Protein AF-A0A804QH99-F1 (afdb_monomer_lite)

pLDDT: mean 79.74, std 24.14, range [25.31, 98.62]

Sequence (322 aa):
MASAMELSLLNPAATHRHRGGLAGLPLARRSVVRFRVSASAAAAAPPKSSGPKKRGKTEIQETLLTPRFYTTDFDEMERLFNAEINKQLNQAEFDALLQEFKTDYNQTHFVRNPEFKAAADRMEGPLRQIFVEFLERSCTAEFSGFLLYKELGRRLKKTNPVVAEIFSLMSRDEARHAGFLNKGLSDFNLALDLGFLTKARKYTFFKPKFIFYATYLSEKIGYWRYITIFRHLKANPEYQVYPIFKYFENWCQDENRHGDFFSALLKAQPQFLNDWKAKLWSRFFCLSVYVTMYLNDCQRTAFYEGIGLDTKEFDMHVIIEV

Radius of gyration: 24.42 Å; chains: 1; bounding box: 83×60×54 Å

InterPro domains:
  IPR003251 Rubrerythrin, diiron-binding domain [PF02915] (133-266)
  IPR008434 Magnesium-protoporphyrin IX monomethyl ester [oxidative] cyclase [MF_01840] (49-321)
  IPR008434 Magnesium-protoporphyrin IX monomethyl ester [oxidative] cyclase [NF010172] (50-320)
  IPR008434 Magnesium-protoporphyrin IX monomethyl ester [oxidative] cyclase [PTHR31053] (2-321)
  IPR008434 Magnesium-protoporphyrin IX monomethyl ester [oxidative] cyclase [TIGR02029] (54-321)
  IPR008434 Magnesium-protoporphyrin IX monomethyl ester [oxidative] cyclase [cd01047] (63-321)
  IPR009078 Ferritin-like superfamily [SSF47240] (131-288)

Organism: Zea mays (NCBI:txid4577)

Structure (mmCIF, N/CA/C/O backbone):
data_AF-A0A804QH99-F1
#
_entry.id   AF-A0A804QH99-F1
#
loop_
_atom_site.group_PDB
_atom_site.id
_atom_site.type_symbol
_atom_site.label_atom_id
_atom_site.label_alt_id
_atom_site.label_comp_id
_atom_site.label_asym_id
_atom_site.label_entity_id
_atom_site.label_seq_id
_atom_site.pdbx_PDB_ins_code
_atom_site.Cartn_x
_atom_site.Cartn_y
_atom_site.Cartn_z
_atom_site.occupancy
_atom_site.B_iso_or_equiv
_atom_site.auth_seq_id
_atom_site.auth_comp_id
_atom_site.auth_asym_id
_atom_site.auth_atom_id
_atom_site.pdbx_PDB_model_num
ATOM 1 N N . MET A 1 1 ? -0.387 1.196 -0.212 1.00 34.28 1 MET A N 1
ATOM 2 C CA . MET A 1 1 ? -0.757 2.216 -1.257 1.00 34.28 1 MET A CA 1
ATOM 3 C C . MET A 1 1 ? -1.468 3.529 -0.821 1.00 34.28 1 MET A C 1
ATOM 5 O O . MET A 1 1 ? -1.354 4.541 -1.522 1.00 34.28 1 MET A O 1
ATOM 9 N N . ALA A 1 2 ? -2.234 3.565 0.281 1.00 32.94 2 ALA A N 1
ATOM 10 C CA . ALA A 1 2 ? -3.149 4.681 0.605 1.00 32.94 2 ALA A CA 1
ATOM 11 C C . ALA A 1 2 ? -2.516 6.035 0.997 1.00 32.94 2 ALA A C 1
ATOM 13 O O . ALA A 1 2 ? -3.154 7.070 0.815 1.00 32.94 2 ALA A O 1
ATOM 14 N N . SER A 1 3 ? -1.294 6.050 1.542 1.00 34.62 3 SER A N 1
ATOM 15 C CA . SER A 1 3 ? -0.730 7.255 2.181 1.00 34.62 3 SER A CA 1
ATOM 16 C C . SER A 1 3 ? 0.088 8.152 1.243 1.00 34.62 3 SER A C 1
ATOM 18 O O . SER A 1 3 ? 0.176 9.351 1.488 1.00 34.62 3 SER A O 1
ATOM 20 N N . ALA A 1 4 ? 0.692 7.613 0.174 1.00 32.25 4 ALA A N 1
ATOM 21 C CA . ALA A 1 4 ? 1.581 8.395 -0.701 1.00 32.25 4 ALA A CA 1
ATOM 22 C C . ALA A 1 4 ? 0.984 8.760 -2.066 1.00 32.25 4 ALA A C 1
ATOM 24 O O . ALA A 1 4 ? 1.512 9.630 -2.761 1.00 32.25 4 ALA A O 1
ATOM 25 N N . MET A 1 5 ? -0.108 8.113 -2.481 1.00 36.03 5 MET A N 1
ATOM 26 C CA . MET A 1 5 ? -0.672 8.340 -3.813 1.00 36.03 5 MET A CA 1
ATOM 27 C C . MET A 1 5 ? -1.584 9.576 -3.912 1.00 36.03 5 MET A C 1
ATOM 29 O O . MET A 1 5 ? -1.965 9.975 -5.013 1.00 36.03 5 MET A O 1
ATOM 33 N N . GLU A 1 6 ? -1.869 10.271 -2.812 1.00 37.72 6 GLU A N 1
ATOM 34 C CA . GLU A 1 6 ? -2.648 11.526 -2.781 1.00 37.72 6 GLU A CA 1
ATOM 35 C C . GLU A 1 6 ? -1.927 12.741 -3.443 1.00 37.72 6 GLU A C 1
ATOM 37 O O . GLU A 1 6 ? -2.420 13.866 -3.434 1.00 37.72 6 GLU A O 1
ATOM 42 N N . LEU A 1 7 ? -0.782 12.525 -4.103 1.00 28.45 7 LEU A N 1
ATOM 43 C CA . LEU A 1 7 ? 0.161 13.542 -4.598 1.00 28.45 7 LEU A CA 1
ATOM 44 C C . LEU A 1 7 ? -0.127 14.132 -6.000 1.00 28.45 7 LEU A C 1
ATOM 46 O O . LEU A 1 7 ? 0.778 14.641 -6.667 1.00 28.45 7 LEU A O 1
ATOM 50 N N . SER A 1 8 ? -1.359 14.056 -6.515 1.00 28.17 8 SER A N 1
ATOM 51 C CA . SER A 1 8 ? -1.664 14.453 -7.904 1.00 28.17 8 SER A CA 1
ATOM 52 C C . SER A 1 8 ? -1.712 15.976 -8.109 1.00 28.17 8 SER A C 1
ATOM 54 O O . SER A 1 8 ? -2.800 16.531 -8.255 1.00 28.17 8 SER A O 1
ATOM 56 N N . LEU A 1 9 ? -0.569 16.675 -8.134 1.00 34.84 9 LEU A N 1
ATOM 57 C CA . LEU A 1 9 ? -0.577 18.140 -8.304 1.00 34.84 9 LEU A CA 1
ATOM 58 C C . LEU A 1 9 ? 0.466 18.792 -9.219 1.00 34.84 9 LEU A C 1
ATOM 60 O O . LEU A 1 9 ? 0.455 20.013 -9.313 1.00 34.84 9 LEU A O 1
ATOM 64 N N . LEU A 1 10 ? 1.303 18.083 -9.979 1.00 27.11 10 LEU A N 1
ATOM 65 C CA . LEU A 1 10 ? 2.257 18.776 -10.866 1.00 27.11 10 LEU A CA 1
ATOM 66 C C . LEU A 1 10 ? 2.181 18.294 -12.315 1.00 27.11 10 LEU A C 1
ATOM 68 O O . LEU A 1 10 ? 2.954 17.444 -12.752 1.00 27.11 10 LEU A O 1
ATOM 72 N N . ASN A 1 11 ? 1.264 18.894 -13.081 1.00 25.31 11 ASN A N 1
ATOM 73 C CA . ASN A 1 11 ? 1.360 18.946 -14.538 1.00 25.31 11 ASN A CA 1
ATOM 74 C C . ASN A 1 11 ? 1.980 20.304 -14.942 1.00 25.31 11 ASN A C 1
ATOM 76 O O . ASN A 1 11 ? 1.323 21.326 -14.756 1.00 25.31 11 ASN A O 1
ATOM 80 N N . PRO A 1 12 ? 3.210 20.366 -15.491 1.00 25.58 12 PRO A N 1
ATOM 81 C CA . PRO A 1 12 ? 3.835 21.632 -15.888 1.00 25.58 12 PRO A CA 1
ATOM 82 C C . PRO A 1 12 ? 3.281 22.235 -17.194 1.00 25.58 12 PRO A C 1
ATOM 84 O O . PRO A 1 12 ? 3.767 23.271 -17.641 1.00 25.58 12 PRO A O 1
ATOM 87 N N . ALA A 1 13 ? 2.291 21.615 -17.841 1.00 28.23 13 ALA A N 1
ATOM 88 C CA . ALA A 1 13 ? 1.776 22.061 -19.134 1.00 28.23 13 ALA A CA 1
ATOM 89 C C . ALA A 1 13 ? 0.447 22.824 -19.001 1.00 28.23 13 ALA A C 1
ATOM 91 O O . ALA A 1 13 ? -0.611 22.327 -19.377 1.00 28.23 13 ALA A O 1
ATOM 92 N N . ALA A 1 14 ? 0.501 24.048 -18.475 1.00 27.11 14 ALA A N 1
ATOM 93 C CA . ALA A 1 14 ? -0.591 25.016 -18.596 1.00 27.11 14 ALA A CA 1
ATOM 94 C C . ALA A 1 14 ? -0.040 26.436 -18.801 1.00 27.11 14 ALA A C 1
ATOM 96 O O . ALA A 1 14 ? -0.334 27.363 -18.054 1.00 27.11 14 ALA A O 1
ATOM 97 N N . THR A 1 15 ? 0.783 26.624 -19.830 1.00 28.91 15 THR A N 1
ATOM 98 C CA . THR A 1 15 ? 1.086 27.955 -20.367 1.00 28.91 15 THR A CA 1
ATOM 99 C C . THR A 1 15 ? 0.007 28.344 -21.374 1.00 28.91 15 THR A C 1
ATOM 101 O O . THR A 1 15 ? 0.155 28.134 -22.575 1.00 28.91 15 THR A O 1
ATOM 104 N N . HIS A 1 16 ? -1.090 28.943 -20.902 1.00 30.05 16 HIS A N 1
ATOM 105 C CA . HIS A 1 16 ? -2.022 29.643 -21.788 1.00 30.05 16 HIS A CA 1
ATOM 106 C C . HIS A 1 16 ? -1.745 31.147 -21.781 1.00 30.05 16 HIS A C 1
ATOM 108 O O . HIS A 1 16 ? -1.912 31.844 -20.785 1.00 30.05 16 HIS A O 1
ATOM 114 N N . ARG A 1 17 ? -1.293 31.628 -22.944 1.00 27.92 17 ARG A N 1
ATOM 115 C CA . ARG A 1 17 ? -1.134 33.041 -23.291 1.00 27.92 17 ARG A CA 1
ATOM 116 C C . ARG A 1 17 ? -2.471 33.774 -23.153 1.00 27.92 17 ARG A C 1
ATOM 118 O O . ARG A 1 17 ? -3.449 33.402 -23.796 1.00 27.92 17 ARG A O 1
ATOM 125 N N . HIS A 1 18 ? -2.469 34.867 -22.396 1.00 26.22 18 HIS A N 1
ATOM 126 C CA . HIS A 1 18 ? -3.510 35.888 -22.441 1.00 26.22 18 HIS A CA 1
ATOM 127 C C . HIS A 1 18 ? -3.468 36.630 -23.785 1.00 26.22 18 HIS A C 1
ATOM 129 O O . HIS A 1 18 ? -2.452 37.228 -24.140 1.00 26.22 18 HIS A O 1
ATOM 135 N N . ARG A 1 19 ? -4.597 36.669 -24.496 1.00 28.78 19 ARG A N 1
ATOM 136 C CA . ARG A 1 19 ? -4.972 37.788 -25.370 1.00 28.78 19 ARG A CA 1
ATOM 137 C C . ARG A 1 19 ? -6.470 38.023 -25.223 1.00 28.78 19 ARG A C 1
ATOM 139 O O . ARG A 1 19 ? -7.261 37.107 -25.412 1.00 28.78 19 ARG A O 1
ATOM 146 N N . GLY A 1 20 ? -6.817 39.236 -24.802 1.00 25.98 20 GLY A N 1
ATOM 147 C CA . GLY A 1 20 ? -8.191 39.687 -24.626 1.00 25.98 20 GLY A CA 1
ATOM 148 C C . GLY A 1 20 ? -8.884 40.007 -25.949 1.00 25.98 20 GLY A C 1
ATOM 149 O O . GLY A 1 20 ? -8.239 40.249 -26.968 1.00 25.98 20 GLY A O 1
ATOM 150 N N . GLY A 1 21 ? -10.211 40.032 -25.884 1.00 26.38 21 GLY A N 1
ATOM 151 C CA . GLY A 1 21 ? -11.102 40.482 -26.946 1.00 26.38 21 GLY A CA 1
ATOM 152 C C . GLY A 1 21 ? -12.555 40.332 -26.502 1.00 26.38 21 GLY A C 1
ATOM 153 O O . GLY A 1 21 ? -13.084 39.228 -26.477 1.00 26.38 21 GLY A O 1
ATOM 154 N N . LEU A 1 22 ? -13.160 41.447 -26.092 1.00 29.75 22 LEU A N 1
ATOM 155 C CA . LEU A 1 22 ? -14.582 41.609 -25.773 1.00 29.75 22 LEU A CA 1
ATOM 156 C C . LEU A 1 22 ? -15.452 41.461 -27.030 1.00 29.75 22 LEU A C 1
ATOM 158 O O . LEU A 1 22 ? -15.087 42.032 -28.053 1.00 29.75 22 LEU A O 1
ATOM 162 N N . ALA A 1 23 ? -16.625 40.819 -26.914 1.00 29.77 23 ALA A N 1
ATOM 163 C CA . ALA A 1 23 ? -17.908 41.311 -27.452 1.00 29.77 23 ALA A CA 1
ATOM 164 C C . ALA A 1 23 ? -19.063 40.296 -27.279 1.00 29.77 23 ALA A C 1
ATOM 166 O O . ALA A 1 23 ? -18.923 39.128 -27.623 1.00 29.77 23 ALA A O 1
ATOM 167 N N . GLY A 1 24 ? -20.234 40.799 -26.860 1.00 29.83 24 GLY A N 1
ATOM 168 C CA . GLY A 1 24 ? -21.533 40.385 -27.416 1.00 29.83 24 GLY A CA 1
ATOM 169 C C . GLY A 1 24 ? -22.337 39.292 -26.698 1.00 29.83 24 GLY A C 1
ATOM 170 O O . GLY A 1 24 ? -22.215 38.116 -27.013 1.00 29.83 24 GLY A O 1
ATOM 171 N N . LEU A 1 25 ? -23.266 39.702 -25.828 1.00 32.50 25 LEU A N 1
ATOM 172 C CA . LEU A 1 25 ? -24.485 38.943 -25.486 1.00 32.50 25 LEU A CA 1
ATOM 173 C C . LEU A 1 25 ? -25.498 39.016 -26.648 1.00 32.50 25 LEU A C 1
ATOM 175 O O . LEU A 1 25 ? -25.555 40.043 -27.329 1.00 32.50 25 LEU A O 1
ATOM 179 N N . PRO A 1 26 ? -26.356 37.991 -26.829 1.00 33.50 26 PRO A N 1
ATOM 180 C CA . PRO A 1 26 ? -27.761 38.214 -26.467 1.00 33.50 26 PRO A CA 1
ATOM 181 C C . PRO A 1 26 ? -28.492 37.017 -25.821 1.00 33.50 26 PRO A C 1
ATOM 183 O O . PRO A 1 26 ? -28.166 35.847 -26.006 1.00 33.50 26 PRO A O 1
ATOM 186 N N . LEU A 1 27 ? -29.537 37.375 -25.064 1.00 36.56 27 LEU A N 1
ATOM 187 C CA . LEU A 1 27 ? -30.571 36.535 -24.447 1.00 36.56 27 LEU A CA 1
ATOM 188 C C . LEU A 1 27 ? -31.340 35.670 -25.463 1.00 36.56 27 LEU A C 1
ATOM 190 O O . LEU A 1 27 ? -31.817 36.205 -26.461 1.00 36.56 27 LEU A O 1
ATOM 194 N N . ALA A 1 28 ? -31.673 34.420 -25.100 1.00 30.62 28 ALA A N 1
ATOM 195 C CA . ALA A 1 28 ? -32.931 33.793 -25.531 1.00 30.62 28 ALA A CA 1
ATOM 196 C C . ALA A 1 28 ? -33.394 32.607 -24.651 1.00 30.62 28 ALA A C 1
ATOM 198 O O . ALA A 1 28 ? -32.737 31.580 -24.547 1.00 30.62 28 ALA A O 1
ATOM 199 N N . ARG A 1 29 ? -34.605 32.789 -24.101 1.00 31.50 29 ARG A N 1
ATOM 200 C CA . ARG A 1 29 ? -35.718 31.842 -23.858 1.00 31.50 29 ARG A CA 1
ATOM 201 C C . ARG A 1 29 ? -35.489 30.524 -23.092 1.00 31.50 29 ARG A C 1
ATOM 203 O O . ARG A 1 29 ? -35.064 29.508 -23.627 1.00 31.50 29 ARG A O 1
ATOM 210 N N . ARG A 1 30 ? -36.032 30.513 -21.865 1.00 33.34 30 ARG A N 1
ATOM 211 C CA . ARG A 1 30 ? -36.479 29.320 -21.125 1.00 33.34 30 ARG A CA 1
ATOM 212 C C . ARG A 1 30 ? -37.686 28.672 -21.818 1.00 33.34 30 ARG A C 1
ATOM 214 O O . ARG A 1 30 ? -38.693 29.343 -22.032 1.00 33.34 30 ARG A O 1
ATOM 221 N N . SER A 1 31 ? -37.608 27.369 -22.080 1.00 30.53 31 SER A N 1
ATOM 222 C CA . SER A 1 31 ? -38.763 26.515 -22.383 1.00 30.53 31 SER A CA 1
ATOM 223 C C . SER A 1 31 ? -39.108 25.695 -21.139 1.00 30.53 31 SER A C 1
ATOM 225 O O . SER A 1 31 ? -38.260 24.980 -20.609 1.00 30.53 31 SER A O 1
ATOM 227 N N . VAL A 1 32 ? -40.339 25.843 -20.647 1.00 32.50 32 VAL A N 1
ATOM 228 C CA . VAL A 1 32 ? -40.913 25.054 -19.550 1.00 32.50 32 VAL A CA 1
ATOM 229 C C . VAL A 1 32 ? -41.854 24.035 -20.179 1.00 32.50 32 VAL A C 1
ATOM 231 O O . VAL A 1 32 ? -42.869 24.411 -20.761 1.00 32.50 32 VAL A O 1
ATOM 234 N N . VAL A 1 33 ? -41.538 22.749 -20.049 1.00 29.66 33 VAL A N 1
ATOM 235 C CA . VAL A 1 33 ? -42.427 21.663 -20.476 1.00 29.66 33 VAL A CA 1
ATOM 236 C C . VAL A 1 33 ? -43.341 21.298 -19.303 1.00 29.66 33 VAL A C 1
ATOM 238 O O . VAL A 1 33 ? -42.884 20.799 -18.279 1.00 29.66 33 VAL A O 1
ATOM 241 N N . ARG A 1 34 ? -44.644 21.575 -19.445 1.00 28.09 34 ARG A N 1
ATOM 242 C CA . ARG A 1 34 ? -45.713 21.084 -18.559 1.00 28.09 34 ARG A CA 1
ATOM 243 C C . ARG A 1 34 ? -46.233 19.753 -19.100 1.00 28.09 34 ARG A C 1
ATOM 245 O O . ARG A 1 34 ? -46.705 19.715 -20.232 1.00 28.09 34 ARG A O 1
ATOM 252 N N . PHE A 1 35 ? -46.243 18.707 -18.276 1.00 28.56 35 PHE A N 1
ATOM 253 C CA . PHE A 1 35 ? -47.032 17.500 -18.536 1.00 28.56 35 PHE A CA 1
ATOM 254 C C . PHE A 1 35 ? -48.306 17.497 -17.680 1.00 28.56 35 PHE A C 1
ATOM 256 O O . PHE A 1 35 ? -48.276 17.778 -16.483 1.00 28.56 35 PHE A O 1
ATOM 263 N N . ARG A 1 36 ? -49.435 17.227 -18.348 1.00 27.70 36 ARG A N 1
ATOM 264 C CA . ARG A 1 36 ? -50.789 17.074 -17.798 1.00 27.70 36 ARG A CA 1
ATOM 265 C C . ARG A 1 36 ? -50.903 15.728 -17.076 1.00 27.70 36 ARG A C 1
ATOM 267 O O . ARG A 1 36 ? -50.534 14.708 -17.647 1.00 27.70 36 ARG A O 1
ATOM 274 N N . VAL A 1 37 ? -51.483 15.732 -15.878 1.00 26.97 37 VAL A N 1
ATOM 275 C CA . VAL A 1 37 ? -51.950 14.527 -15.174 1.00 26.97 37 VAL A CA 1
ATOM 276 C C . VAL A 1 37 ? -53.467 14.450 -15.332 1.00 26.97 37 VAL A C 1
ATOM 278 O O . VAL A 1 37 ? -54.167 15.410 -15.015 1.00 26.97 37 VAL A O 1
ATOM 281 N N . SER A 1 38 ? -53.968 13.325 -15.835 1.00 28.62 38 SER A N 1
ATOM 282 C CA . SER A 1 38 ? -55.381 12.942 -15.786 1.00 28.62 38 SER A CA 1
ATOM 283 C C . SER A 1 38 ? -55.630 12.074 -14.550 1.00 28.62 38 SER A C 1
ATOM 285 O O . SER A 1 38 ? -54.865 11.159 -14.255 1.00 28.62 38 SER A O 1
ATOM 287 N N . ALA A 1 39 ? -56.699 12.386 -13.819 1.00 26.97 39 ALA A N 1
ATOM 288 C CA . ALA A 1 39 ? -57.149 11.642 -12.651 1.00 26.97 39 ALA A CA 1
ATOM 289 C C . ALA A 1 39 ? -58.206 10.597 -13.037 1.00 26.97 39 ALA A C 1
ATOM 291 O O . ALA A 1 39 ? -59.083 10.873 -13.852 1.00 26.97 39 ALA A O 1
ATOM 292 N N . SER A 1 40 ? -58.165 9.441 -12.377 1.00 27.42 40 SER A N 1
ATOM 293 C CA . SER A 1 40 ? -59.338 8.600 -12.134 1.00 27.42 40 SER A CA 1
ATOM 294 C C . SER A 1 40 ? -59.210 8.010 -10.733 1.00 27.42 40 SER A C 1
ATOM 296 O O . SER A 1 40 ? -58.170 7.456 -10.379 1.00 27.42 40 SER A O 1
ATOM 298 N N . ALA A 1 41 ? -60.253 8.186 -9.929 1.00 28.50 41 ALA A N 1
ATOM 299 C CA . ALA A 1 41 ? -60.344 7.735 -8.549 1.00 28.50 41 ALA A CA 1
ATOM 300 C C . ALA A 1 41 ? -60.970 6.335 -8.468 1.00 28.50 41 ALA A C 1
ATOM 302 O O . ALA A 1 41 ? -61.939 6.079 -9.175 1.00 28.50 41 ALA A O 1
ATOM 303 N N . ALA A 1 42 ? -60.476 5.486 -7.558 1.00 26.84 42 ALA A N 1
ATOM 304 C CA . ALA A 1 42 ? -61.302 4.578 -6.754 1.00 26.84 42 ALA A CA 1
ATOM 305 C C . ALA A 1 42 ? -60.497 3.882 -5.632 1.00 26.84 42 ALA A C 1
ATOM 307 O O . ALA A 1 42 ? -59.473 3.260 -5.890 1.00 26.84 42 ALA A O 1
ATOM 308 N N . ALA A 1 43 ? -61.078 3.959 -4.428 1.00 28.20 43 ALA A N 1
ATOM 309 C CA . ALA A 1 43 ? -61.045 3.040 -3.280 1.00 28.20 43 ALA A CA 1
ATOM 310 C C . ALA A 1 43 ? -59.743 2.794 -2.477 1.00 28.20 43 ALA A C 1
ATOM 312 O O . ALA A 1 43 ? -58.695 2.411 -2.985 1.00 28.20 43 ALA A O 1
ATOM 313 N N . ALA A 1 44 ? -59.878 2.968 -1.156 1.00 33.72 44 ALA A N 1
ATOM 314 C CA . ALA A 1 44 ? -58.850 2.841 -0.126 1.00 33.72 44 ALA A CA 1
ATOM 315 C C . ALA A 1 44 ? -58.719 1.412 0.445 1.00 33.72 44 ALA A C 1
ATOM 317 O O . ALA A 1 44 ? -59.709 0.696 0.579 1.00 33.72 44 ALA A O 1
ATOM 318 N N . ALA A 1 45 ? -57.499 1.055 0.867 1.00 29.50 45 ALA A N 1
ATOM 319 C CA . ALA A 1 45 ? -57.151 -0.090 1.721 1.00 29.50 45 ALA A CA 1
ATOM 320 C C . ALA A 1 45 ? -55.907 0.276 2.588 1.00 29.50 45 ALA A C 1
ATOM 322 O O . ALA A 1 45 ? -55.183 1.203 2.219 1.00 29.50 45 ALA A O 1
ATOM 323 N N . PRO A 1 46 ? -55.670 -0.371 3.752 1.00 32.25 46 PRO A N 1
ATOM 324 C CA . PRO A 1 46 ? -54.964 0.205 4.913 1.00 32.25 46 PRO A CA 1
ATOM 325 C C . PRO A 1 46 ? -53.431 0.299 4.743 1.00 32.25 46 PRO A C 1
ATOM 327 O O . PRO A 1 46 ? -52.868 -0.374 3.874 1.00 32.25 46 PRO A O 1
ATOM 330 N N . PRO A 1 47 ? -52.719 1.108 5.563 1.00 31.56 47 PRO A N 1
ATOM 331 C CA . PRO A 1 47 ? -51.305 1.383 5.343 1.00 31.56 47 PRO A CA 1
ATOM 332 C C . PRO A 1 47 ? -50.455 0.155 5.682 1.00 31.56 47 PRO A C 1
ATOM 334 O O . PRO A 1 47 ? -50.369 -0.270 6.833 1.00 31.56 47 PRO A O 1
ATOM 337 N N . LYS A 1 48 ? -49.784 -0.406 4.672 1.00 30.28 48 LYS A N 1
ATOM 338 C CA . LYS A 1 48 ? -48.682 -1.350 4.876 1.00 30.28 48 LYS A CA 1
ATOM 339 C C . LYS A 1 48 ? -47.442 -0.577 5.322 1.00 30.28 48 LYS A C 1
ATOM 341 O O . LYS A 1 48 ? -47.054 0.407 4.695 1.00 30.28 48 LYS A O 1
ATOM 346 N N . SER A 1 49 ? -46.844 -1.050 6.411 1.00 30.33 49 SER A N 1
ATOM 347 C CA . SER A 1 49 ? -45.598 -0.582 7.016 1.00 30.33 49 SER A CA 1
ATOM 348 C C . SER A 1 49 ? -44.535 -0.233 5.972 1.00 30.33 49 SER A C 1
ATOM 350 O O . SER A 1 49 ? -44.125 -1.080 5.175 1.00 30.33 49 SER A O 1
ATOM 352 N N . SER A 1 50 ? -44.067 1.013 6.003 1.00 31.20 50 SER A N 1
ATOM 353 C CA . SER A 1 50 ? -42.947 1.482 5.198 1.00 31.20 50 SER A CA 1
ATOM 354 C C . SER A 1 50 ? -41.689 0.673 5.521 1.00 31.20 50 SER A C 1
ATOM 356 O O . SER A 1 50 ? -41.144 0.786 6.620 1.00 31.20 50 SER A O 1
ATOM 358 N N . GLY A 1 51 ? -41.222 -0.116 4.551 1.00 34.50 51 GLY A N 1
ATOM 359 C CA . GLY A 1 51 ? -39.871 -0.671 4.551 1.00 34.50 51 GLY A CA 1
ATOM 360 C C . GLY A 1 51 ? -38.805 0.435 4.617 1.00 34.50 51 GLY A C 1
ATOM 361 O O . GLY A 1 51 ? -39.114 1.615 4.408 1.00 34.50 51 GLY A O 1
ATOM 362 N N . PRO A 1 52 ? -37.548 0.082 4.927 1.00 33.59 52 PRO A N 1
ATOM 363 C CA . PRO A 1 52 ? -36.526 1.061 5.263 1.00 33.59 52 PRO A CA 1
ATOM 364 C C . PRO A 1 52 ? -36.273 2.013 4.088 1.00 33.59 52 PRO A C 1
ATOM 366 O O . PRO A 1 52 ? -35.975 1.596 2.967 1.00 33.59 52 PRO A O 1
ATOM 369 N N . LYS A 1 53 ? -36.408 3.318 4.361 1.00 31.77 53 LYS A N 1
ATOM 370 C CA . LYS A 1 53 ? -36.076 4.405 3.434 1.00 31.77 53 LYS A CA 1
ATOM 371 C C . LYS A 1 53 ? -34.644 4.211 2.929 1.00 31.77 53 LYS A C 1
ATOM 373 O O . LYS A 1 53 ? -33.704 4.235 3.721 1.00 31.77 53 LYS A O 1
ATOM 378 N N . LYS A 1 54 ? -34.478 4.086 1.606 1.00 36.66 54 LYS A N 1
ATOM 379 C CA . LYS A 1 54 ? -33.187 4.262 0.925 1.00 36.66 54 LYS A CA 1
ATOM 380 C C . LYS A 1 54 ? -32.597 5.605 1.365 1.00 36.66 54 LYS A C 1
ATOM 382 O O . LYS A 1 54 ? -33.098 6.653 0.960 1.00 36.66 54 LYS A O 1
ATOM 387 N N . ARG A 1 55 ? -31.556 5.574 2.204 1.00 38.91 55 ARG A N 1
ATOM 388 C CA . ARG A 1 55 ? -30.693 6.737 2.441 1.00 38.91 55 ARG A CA 1
ATOM 389 C C . ARG A 1 55 ? -30.142 7.166 1.080 1.00 38.91 55 ARG A C 1
ATOM 391 O O . ARG A 1 55 ? -29.609 6.337 0.343 1.00 38.91 55 ARG A O 1
ATOM 398 N N . GLY A 1 56 ? -30.373 8.428 0.722 1.00 33.00 56 GLY A N 1
ATOM 399 C CA . GLY A 1 56 ? -29.862 9.017 -0.511 1.00 33.00 56 GLY A CA 1
ATOM 400 C C . GLY A 1 56 ? -28.352 8.826 -0.596 1.00 33.00 56 GLY A C 1
ATOM 401 O O . GLY A 1 56 ? -27.667 8.882 0.422 1.00 33.00 56 GLY A O 1
ATOM 402 N N . LYS A 1 57 ? -27.856 8.558 -1.808 1.00 37.94 57 LYS A N 1
ATOM 403 C CA . LYS A 1 57 ? -26.424 8.532 -2.103 1.00 37.94 57 LYS A CA 1
ATOM 404 C C . LYS A 1 57 ? -25.839 9.882 -1.695 1.00 37.94 57 LYS A C 1
ATOM 406 O O . LYS A 1 57 ? -26.093 10.875 -2.371 1.00 37.94 57 LYS A O 1
ATOM 411 N N . THR A 1 58 ? -25.104 9.917 -0.593 1.00 39.31 58 THR A N 1
ATOM 412 C CA . THR A 1 58 ? -24.250 11.055 -0.274 1.00 39.31 58 THR A CA 1
ATOM 413 C C . THR A 1 58 ? -23.159 11.066 -1.337 1.00 39.31 58 THR A C 1
ATOM 415 O O . THR A 1 58 ? -22.391 10.113 -1.455 1.00 39.31 58 THR A O 1
ATOM 418 N N . GLU A 1 59 ? -23.168 12.078 -2.194 1.00 40.28 59 GLU A N 1
ATOM 419 C CA . GLU A 1 59 ? -22.124 12.284 -3.189 1.00 40.28 59 GLU A CA 1
ATOM 420 C C . GLU A 1 59 ? -20.819 12.549 -2.424 1.00 40.28 59 GLU A C 1
ATOM 422 O O . GLU A 1 59 ? -20.746 13.490 -1.632 1.00 40.28 59 GLU A O 1
ATOM 427 N N . ILE A 1 60 ? -19.827 11.662 -2.563 1.00 50.56 60 ILE A N 1
ATOM 428 C CA . ILE A 1 60 ? -18.529 11.813 -1.894 1.00 50.56 60 ILE A CA 1
ATOM 429 C C . ILE A 1 60 ? -17.896 13.080 -2.466 1.00 50.56 60 ILE A C 1
ATOM 431 O O . ILE A 1 60 ? -17.518 13.092 -3.639 1.00 50.56 60 ILE A O 1
ATOM 435 N N . GLN A 1 61 ? -17.805 14.145 -1.667 1.00 44.16 61 GLN A N 1
ATOM 436 C CA . GLN A 1 61 ? -17.101 15.352 -2.085 1.00 44.16 61 GLN A CA 1
ATOM 437 C C . GLN A 1 61 ? -15.631 15.002 -2.309 1.00 44.16 61 GLN A C 1
ATOM 439 O O . GLN A 1 61 ? -14.912 14.675 -1.366 1.00 44.16 61 GLN A O 1
ATOM 444 N N . GLU A 1 62 ? -15.196 15.030 -3.568 1.00 55.91 62 GLU A N 1
ATOM 445 C CA . GLU A 1 62 ? -13.798 14.795 -3.912 1.00 55.91 62 GLU A CA 1
ATOM 446 C C . GLU A 1 62 ? -12.957 15.978 -3.423 1.00 55.91 62 GLU A C 1
ATOM 448 O O . GLU A 1 62 ? -13.062 17.096 -3.930 1.00 55.91 62 GLU A O 1
ATOM 453 N N . THR A 1 63 ? -12.106 15.723 -2.435 1.00 60.44 63 THR A N 1
ATOM 454 C CA . THR A 1 63 ? -11.079 16.658 -1.975 1.00 60.44 63 THR A CA 1
ATOM 455 C C . THR A 1 63 ? -9.722 16.281 -2.571 1.00 60.44 63 THR A C 1
ATOM 457 O O . THR A 1 63 ? -9.569 15.267 -3.261 1.00 60.44 63 THR A O 1
ATOM 460 N N . LEU A 1 64 ? -8.701 17.101 -2.309 1.00 51.69 64 LEU A N 1
ATOM 461 C CA . LEU A 1 64 ? -7.321 16.761 -2.664 1.00 51.69 64 LEU A CA 1
ATOM 462 C C . LEU A 1 64 ? -6.873 15.429 -2.031 1.00 51.69 64 LEU A C 1
ATOM 464 O O . LEU A 1 64 ? -6.121 14.688 -2.651 1.00 51.69 64 LEU A O 1
ATOM 468 N N . LEU A 1 65 ? -7.390 15.121 -0.840 1.00 59.09 65 LEU A N 1
ATOM 469 C CA . LEU A 1 65 ? -7.009 13.975 -0.012 1.00 59.09 65 LEU A CA 1
ATOM 470 C C . LEU A 1 65 ? -7.970 12.784 -0.172 1.00 59.09 65 LEU A C 1
ATOM 472 O O . LEU A 1 65 ? -7.964 11.855 0.628 1.00 59.09 65 LEU A O 1
ATOM 476 N N . THR A 1 66 ? -8.887 12.803 -1.143 1.00 67.31 66 THR A N 1
ATOM 477 C CA . THR A 1 66 ? -9.726 11.624 -1.408 1.00 67.31 66 THR A CA 1
ATOM 478 C C . THR A 1 66 ? -8.922 10.591 -2.208 1.00 67.31 66 THR A C 1
ATOM 480 O O . THR A 1 66 ? -8.333 10.972 -3.223 1.00 67.31 66 THR A O 1
ATOM 483 N N . PRO A 1 67 ? -8.926 9.294 -1.828 1.00 68.62 67 PRO A N 1
ATOM 484 C CA . PRO A 1 67 ? -8.256 8.247 -2.599 1.00 68.62 67 PRO A CA 1
ATOM 485 C C . PRO A 1 67 ? -8.714 8.230 -4.063 1.00 68.62 67 PRO A C 1
ATOM 487 O O . PRO A 1 67 ? -9.917 8.262 -4.346 1.00 68.62 67 PRO A O 1
ATOM 490 N N . ARG A 1 68 ? -7.762 8.174 -5.003 1.00 78.81 68 ARG A N 1
ATOM 491 C CA . ARG A 1 68 ? -8.036 8.159 -6.450 1.00 78.81 68 ARG A CA 1
ATOM 492 C C . ARG A 1 68 ? -7.709 6.803 -7.059 1.00 78.81 68 ARG A C 1
ATOM 494 O O . ARG A 1 68 ? -6.975 6.000 -6.490 1.00 78.81 68 ARG A O 1
ATOM 501 N N . PHE A 1 69 ? -8.262 6.558 -8.243 1.00 84.88 69 PHE A N 1
ATOM 502 C CA . PHE A 1 69 ? -7.858 5.433 -9.084 1.00 84.88 69 PHE A CA 1
ATOM 503 C C . PHE A 1 69 ? -6.755 5.879 -10.026 1.00 84.88 69 PHE A C 1
ATOM 505 O O . PHE A 1 69 ? -6.840 6.978 -10.576 1.00 84.88 69 PHE A O 1
ATOM 512 N N . TYR A 1 70 ? -5.730 5.050 -10.208 1.00 85.62 70 TYR A N 1
ATOM 513 C CA . TYR A 1 70 ? -4.536 5.428 -10.961 1.00 85.62 70 TYR A CA 1
ATOM 514 C C . TYR A 1 70 ? -4.367 4.617 -12.237 1.00 85.62 70 TYR A C 1
ATOM 516 O O . TYR A 1 70 ? -4.761 3.457 -12.334 1.00 85.62 70 TYR A O 1
ATOM 524 N N . THR A 1 71 ? -3.769 5.263 -13.231 1.00 90.62 71 THR A N 1
ATOM 525 C CA . THR A 1 71 ? -3.306 4.646 -14.474 1.00 90.62 71 THR A CA 1
ATOM 526 C C . THR A 1 71 ? -1.954 5.241 -14.859 1.00 90.62 71 THR A C 1
ATOM 528 O O . THR A 1 71 ? -1.537 6.258 -14.300 1.00 90.62 71 THR A O 1
ATOM 531 N N . THR A 1 72 ? -1.262 4.615 -15.803 1.00 95.00 72 THR A N 1
ATOM 532 C CA . THR A 1 72 ? 0.101 4.985 -16.186 1.00 95.00 72 THR A CA 1
ATOM 533 C C . THR A 1 72 ? 0.341 4.848 -17.679 1.00 95.00 72 THR A C 1
ATOM 535 O O . THR A 1 72 ? -0.516 4.374 -18.425 1.00 95.00 72 THR A O 1
ATOM 538 N N . ASP A 1 73 ? 1.524 5.268 -18.112 1.00 96.69 73 ASP A N 1
ATOM 539 C CA . ASP A 1 73 ? 2.054 4.944 -19.429 1.00 96.69 73 ASP A CA 1
ATOM 540 C C . ASP A 1 73 ? 2.552 3.490 -19.417 1.00 96.69 73 ASP A C 1
ATOM 542 O O . ASP A 1 73 ? 3.654 3.182 -18.954 1.00 96.69 73 ASP A O 1
ATOM 546 N N . PHE A 1 74 ? 1.689 2.574 -19.863 1.00 96.00 74 PHE A N 1
ATOM 547 C CA . PHE A 1 74 ? 2.002 1.146 -19.916 1.00 96.00 74 PHE A CA 1
ATOM 548 C C . PHE A 1 74 ? 3.073 0.821 -20.960 1.00 96.00 74 PHE A C 1
ATOM 550 O O . PHE A 1 74 ? 3.854 -0.100 -20.739 1.00 96.00 74 PHE A O 1
ATOM 557 N N . ASP A 1 75 ? 3.165 1.596 -22.040 1.00 96.88 75 ASP A N 1
ATOM 558 C CA . ASP A 1 75 ? 4.191 1.397 -23.063 1.00 96.88 75 ASP A CA 1
ATOM 559 C C . ASP A 1 75 ? 5.570 1.802 -22.514 1.00 96.88 75 ASP A C 1
ATOM 561 O O . ASP A 1 75 ? 6.579 1.141 -22.766 1.00 96.88 75 ASP A O 1
ATOM 565 N N . GLU A 1 76 ? 5.633 2.870 -21.711 1.00 97.31 76 GLU A N 1
ATOM 566 C CA . GLU A 1 76 ? 6.838 3.231 -20.963 1.00 97.31 76 GLU A CA 1
ATOM 567 C C . GLU A 1 76 ? 7.194 2.162 -19.920 1.00 97.31 76 GLU A C 1
ATOM 569 O O . GLU A 1 76 ? 8.357 1.767 -19.865 1.00 97.31 76 GLU A O 1
ATOM 574 N N . MET A 1 77 ? 6.227 1.631 -19.159 1.00 96.81 77 MET A N 1
ATOM 575 C CA . MET A 1 77 ? 6.471 0.499 -18.247 1.00 96.81 77 MET A CA 1
ATOM 576 C C . MET A 1 77 ? 7.044 -0.720 -18.981 1.00 96.81 77 MET A C 1
ATOM 578 O O . MET A 1 77 ? 8.032 -1.295 -18.529 1.00 96.81 77 MET A O 1
ATOM 582 N N . GLU A 1 78 ? 6.476 -1.098 -20.129 1.00 96.75 78 GLU A N 1
ATOM 583 C CA . GLU A 1 78 ? 6.986 -2.202 -20.947 1.00 96.75 78 GLU A CA 1
ATOM 584 C C . GLU A 1 78 ? 8.435 -1.950 -21.385 1.00 96.75 78 GLU A C 1
ATOM 586 O O . GLU A 1 78 ? 9.284 -2.821 -21.205 1.00 96.75 78 GLU A O 1
ATOM 591 N N . ARG A 1 79 ? 8.771 -0.748 -21.871 1.00 96.38 79 ARG A N 1
ATOM 592 C CA . ARG A 1 79 ? 10.164 -0.410 -22.223 1.00 96.38 79 ARG A CA 1
ATOM 593 C C . ARG A 1 79 ? 11.114 -0.485 -21.027 1.00 96.38 79 ARG A C 1
ATOM 595 O O . ARG A 1 79 ? 12.225 -0.984 -21.182 1.00 96.38 79 ARG A O 1
ATOM 602 N N . LEU A 1 80 ? 10.694 -0.005 -19.854 1.00 96.62 80 LEU A N 1
ATOM 603 C CA . LEU A 1 80 ? 11.515 0.003 -18.636 1.00 96.62 80 LEU A CA 1
ATOM 604 C C . LEU A 1 80 ? 11.871 -1.415 -18.158 1.00 96.62 80 LEU A C 1
ATOM 606 O O . LEU A 1 80 ? 12.959 -1.608 -17.609 1.00 96.62 80 LEU A O 1
ATOM 610 N N . PHE A 1 81 ? 10.986 -2.394 -18.383 1.00 96.19 81 PHE A N 1
ATOM 611 C CA . PHE A 1 81 ? 11.169 -3.792 -17.967 1.00 96.19 81 PHE A CA 1
ATOM 612 C C . PHE A 1 81 ? 11.589 -4.744 -19.085 1.00 96.19 81 PHE A C 1
ATOM 614 O O . PHE A 1 81 ? 11.782 -5.932 -18.834 1.00 96.19 81 PHE A O 1
ATOM 621 N N . ASN A 1 82 ? 11.760 -4.251 -20.306 1.00 95.81 82 ASN A N 1
ATOM 622 C CA . ASN A 1 82 ? 12.251 -5.057 -21.410 1.00 95.81 82 ASN A CA 1
ATOM 623 C C . ASN A 1 82 ? 13.752 -5.351 -21.222 1.00 95.81 82 ASN A C 1
ATOM 625 O O . ASN A 1 82 ? 14.567 -4.433 -21.257 1.00 95.81 82 ASN A O 1
ATOM 629 N N . ALA A 1 83 ? 14.125 -6.624 -21.065 1.00 91.06 83 ALA A N 1
ATOM 630 C CA . ALA A 1 83 ? 15.515 -7.046 -20.839 1.00 91.06 83 ALA A CA 1
ATOM 631 C C . ALA A 1 83 ? 16.445 -6.861 -22.057 1.00 91.06 83 ALA A C 1
ATOM 633 O O . ALA A 1 83 ? 17.676 -6.824 -21.933 1.00 91.06 83 ALA A O 1
ATOM 634 N N . GLU A 1 84 ? 15.888 -6.716 -23.258 1.00 93.50 84 GLU A N 1
ATOM 635 C CA . GLU A 1 84 ? 16.655 -6.383 -24.457 1.00 93.50 84 GLU A CA 1
ATOM 636 C C . GLU A 1 84 ? 17.055 -4.904 -24.460 1.00 93.50 84 GLU A C 1
ATOM 638 O O . GLU A 1 84 ? 18.180 -4.586 -24.845 1.00 93.50 84 GLU A O 1
ATOM 643 N N . ILE A 1 85 ? 16.175 -4.029 -23.959 1.00 93.69 85 ILE A N 1
ATOM 644 C CA . ILE A 1 85 ? 16.348 -2.569 -23.926 1.00 93.69 85 ILE A CA 1
ATOM 645 C C . ILE A 1 85 ? 17.079 -2.116 -22.655 1.00 93.69 85 ILE A C 1
ATOM 647 O O . ILE A 1 85 ? 18.039 -1.349 -22.728 1.00 93.69 85 ILE A O 1
ATOM 651 N N . ASN A 1 86 ? 16.644 -2.583 -21.485 1.00 93.62 86 ASN A N 1
ATOM 652 C CA . ASN A 1 86 ? 17.200 -2.198 -20.195 1.00 93.62 86 ASN A CA 1
ATOM 653 C C . ASN A 1 86 ? 18.161 -3.269 -19.665 1.00 93.62 86 ASN A C 1
ATOM 655 O O . ASN A 1 86 ? 17.750 -4.300 -19.136 1.00 93.62 86 ASN A O 1
ATOM 659 N N . LYS A 1 87 ? 19.464 -2.989 -19.758 1.00 92.69 87 LYS A N 1
ATOM 660 C CA . LYS A 1 87 ? 20.529 -3.877 -19.261 1.00 92.69 87 LYS A CA 1
ATOM 661 C C . LYS A 1 87 ? 20.798 -3.763 -17.760 1.00 92.69 87 LYS A C 1
ATOM 663 O O . LYS A 1 87 ? 21.617 -4.515 -17.251 1.00 92.69 87 LYS A O 1
ATOM 668 N N . GLN A 1 88 ? 20.110 -2.858 -17.063 1.00 93.31 88 GLN A N 1
ATOM 669 C CA . GLN A 1 88 ? 20.236 -2.668 -15.615 1.00 93.31 88 GLN A CA 1
ATOM 670 C C . GLN A 1 88 ? 19.245 -3.518 -14.809 1.00 93.31 88 GLN A C 1
ATOM 672 O O . GLN A 1 88 ? 19.236 -3.454 -13.581 1.00 93.31 88 GLN A O 1
ATOM 677 N N . LEU A 1 89 ? 18.393 -4.306 -15.476 1.00 94.25 89 LEU A N 1
ATOM 678 C CA . LEU A 1 89 ? 17.503 -5.243 -14.797 1.00 94.25 89 LEU A CA 1
ATOM 679 C C . LEU A 1 89 ? 18.329 -6.327 -14.096 1.00 94.25 89 LEU A C 1
ATOM 681 O O . LEU A 1 89 ? 19.028 -7.108 -14.740 1.00 94.25 89 LEU A O 1
ATOM 685 N N . ASN A 1 90 ? 18.202 -6.406 -12.774 1.00 95.06 90 ASN A N 1
ATOM 686 C CA . ASN A 1 90 ? 18.817 -7.459 -11.982 1.00 95.06 90 ASN A CA 1
ATOM 687 C C . ASN A 1 90 ? 17.880 -8.670 -11.907 1.00 95.06 90 ASN A C 1
ATOM 689 O O . ASN A 1 90 ? 17.072 -8.794 -10.987 1.00 95.06 90 ASN A O 1
ATOM 693 N N . GLN A 1 91 ? 17.965 -9.555 -12.903 1.00 94.69 91 GLN A N 1
ATOM 694 C CA . GLN A 1 91 ? 17.041 -10.686 -13.007 1.00 94.69 91 GLN A CA 1
ATOM 695 C C . GLN A 1 91 ? 17.124 -11.627 -11.796 1.00 94.69 91 GLN A C 1
ATOM 697 O O . GLN A 1 91 ? 16.090 -12.074 -11.317 1.00 94.69 91 GLN A O 1
ATOM 702 N N . ALA A 1 92 ? 18.319 -11.847 -11.240 1.00 96.88 92 ALA A N 1
ATOM 703 C CA . ALA A 1 92 ? 18.496 -12.680 -10.051 1.00 96.88 92 ALA A CA 1
ATOM 704 C C . ALA A 1 92 ? 17.785 -12.105 -8.808 1.00 96.88 92 ALA A C 1
ATOM 706 O O . ALA A 1 92 ? 17.189 -12.859 -8.041 1.00 96.88 92 ALA A O 1
ATOM 707 N N . GLU A 1 93 ? 17.808 -10.780 -8.615 1.00 97.69 93 GLU A N 1
ATOM 708 C CA . GLU A 1 93 ? 17.064 -10.118 -7.527 1.00 97.69 93 GLU A CA 1
ATOM 709 C C . GLU A 1 93 ? 15.549 -10.244 -7.743 1.00 97.69 93 GLU A C 1
ATOM 711 O O . GLU A 1 93 ? 14.826 -10.560 -6.799 1.00 97.69 93 GLU A O 1
ATOM 716 N N . PHE A 1 94 ? 15.061 -10.096 -8.981 1.00 98.06 94 PHE A N 1
ATOM 717 C CA . PHE A 1 94 ? 13.643 -10.314 -9.284 1.00 98.06 94 PHE A CA 1
ATOM 718 C C . PHE A 1 94 ? 13.208 -11.771 -9.112 1.00 98.06 94 PHE A C 1
ATOM 720 O O . PHE A 1 94 ? 12.124 -12.013 -8.591 1.00 98.06 94 PHE A O 1
ATOM 727 N N . ASP A 1 95 ? 14.035 -12.743 -9.492 1.00 98.31 95 ASP A N 1
ATOM 728 C CA . ASP A 1 95 ? 13.726 -14.161 -9.301 1.00 98.31 95 ASP A CA 1
ATOM 729 C C . ASP A 1 95 ? 13.657 -14.515 -7.809 1.00 98.31 95 ASP A C 1
ATOM 731 O O . ASP A 1 95 ? 12.750 -15.239 -7.392 1.00 98.31 95 ASP A O 1
ATOM 735 N N . ALA A 1 96 ? 14.560 -13.964 -6.989 1.00 98.25 96 ALA A N 1
ATOM 736 C CA . ALA A 1 96 ? 14.534 -14.133 -5.537 1.00 98.25 96 ALA A CA 1
ATOM 737 C C . ALA A 1 96 ? 13.271 -13.519 -4.913 1.00 98.25 96 ALA A C 1
ATOM 739 O O . ALA A 1 96 ? 12.581 -14.179 -4.135 1.00 98.25 96 ALA A O 1
ATOM 740 N N . LEU A 1 97 ? 12.922 -12.290 -5.307 1.00 98.25 97 LEU A N 1
ATOM 741 C CA . LEU A 1 97 ? 11.682 -11.639 -4.879 1.00 98.25 97 LEU A CA 1
ATOM 742 C C . LEU A 1 97 ? 10.456 -12.450 -5.304 1.00 98.25 97 LEU A C 1
ATOM 744 O O . LEU A 1 97 ? 9.547 -12.657 -4.508 1.00 98.25 97 LEU A O 1
ATOM 748 N N . LEU A 1 98 ? 10.434 -12.977 -6.529 1.00 98.62 98 LEU A N 1
ATOM 749 C CA . LEU A 1 98 ? 9.341 -13.823 -6.998 1.00 98.62 98 LEU A CA 1
ATOM 750 C C . LEU A 1 98 ? 9.150 -15.063 -6.114 1.00 98.62 98 LEU A C 1
ATOM 752 O O . LEU A 1 98 ? 8.005 -15.415 -5.826 1.00 98.62 98 LEU A O 1
ATOM 756 N N . GLN A 1 99 ? 10.229 -15.711 -5.664 1.00 98.38 99 GLN A N 1
ATOM 757 C CA . GLN A 1 99 ? 10.108 -16.826 -4.718 1.00 98.38 99 GLN A CA 1
ATOM 758 C C . GLN A 1 99 ? 9.500 -16.373 -3.389 1.00 98.38 99 GLN A C 1
ATOM 760 O O . GLN A 1 99 ? 8.580 -17.019 -2.896 1.00 98.38 99 GLN A O 1
ATOM 765 N N . GLU A 1 100 ? 9.935 -15.229 -2.861 1.00 97.38 100 GLU A N 1
ATOM 766 C CA . GLU A 1 100 ? 9.387 -14.667 -1.623 1.00 97.38 100 GLU A CA 1
ATOM 767 C C . GLU A 1 100 ? 7.875 -14.387 -1.734 1.00 97.38 100 GLU A C 1
ATOM 769 O O . GLU A 1 100 ? 7.100 -14.752 -0.848 1.00 97.38 100 GLU A O 1
ATOM 774 N N . PHE A 1 101 ? 7.413 -13.838 -2.863 1.00 97.88 101 PHE A N 1
ATOM 775 C CA . PHE A 1 101 ? 5.983 -13.626 -3.126 1.00 97.88 101 PHE A CA 1
ATOM 776 C C . PHE A 1 101 ? 5.186 -14.932 -3.293 1.00 97.88 101 PHE A C 1
ATOM 778 O O . PHE A 1 101 ? 4.003 -14.994 -2.921 1.00 97.88 101 PHE A O 1
ATOM 785 N N . LYS A 1 102 ? 5.808 -15.973 -3.866 1.00 97.88 102 LYS A N 1
ATOM 786 C CA . LYS A 1 102 ? 5.194 -17.297 -4.065 1.00 97.88 102 LYS A CA 1
ATOM 787 C C . LYS A 1 102 ? 4.979 -18.049 -2.759 1.00 97.88 102 LYS A C 1
ATOM 789 O O . LYS A 1 102 ? 4.004 -18.792 -2.678 1.00 97.88 102 LYS A O 1
ATOM 794 N N . THR A 1 103 ? 5.826 -17.830 -1.754 1.00 97.25 103 THR A N 1
ATOM 795 C CA . THR A 1 103 ? 5.690 -18.479 -0.443 1.00 97.25 103 THR A CA 1
ATOM 796 C C . THR A 1 103 ? 4.366 -18.136 0.248 1.00 97.25 103 THR A C 1
ATOM 798 O O . THR A 1 103 ? 3.829 -18.975 0.961 1.00 97.25 103 THR A O 1
ATOM 801 N N . ASP A 1 104 ? 3.807 -16.942 0.001 1.00 95.69 104 ASP A N 1
ATOM 802 C CA . ASP A 1 104 ? 2.474 -16.522 0.470 1.00 95.69 104 ASP A CA 1
ATOM 803 C C . ASP A 1 104 ? 2.211 -16.814 1.959 1.00 95.69 104 ASP A C 1
ATOM 805 O O . ASP A 1 104 ? 1.232 -17.464 2.331 1.00 95.69 104 ASP A O 1
ATOM 809 N N . TYR A 1 105 ? 3.076 -16.294 2.833 1.00 94.31 105 TYR A N 1
ATOM 810 C CA . TYR A 1 105 ? 2.978 -16.484 4.287 1.00 94.31 105 TYR A CA 1
ATOM 811 C C . TYR A 1 105 ? 1.604 -16.102 4.875 1.00 94.31 105 TYR A C 1
ATOM 813 O O . TYR A 1 105 ? 1.208 -16.617 5.919 1.00 94.31 105 TYR A O 1
ATOM 821 N N . ASN A 1 106 ? 0.852 -15.235 4.187 1.00 93.75 106 ASN A N 1
ATOM 822 C CA . ASN A 1 106 ? -0.445 -14.721 4.620 1.00 93.75 106 ASN A CA 1
ATOM 823 C C . ASN A 1 106 ? -1.652 -15.418 3.967 1.00 93.75 106 ASN A C 1
ATOM 825 O O . ASN A 1 106 ? -2.779 -14.919 4.068 1.00 93.75 106 ASN A O 1
ATOM 829 N N . GLN A 1 107 ? -1.466 -16.566 3.303 1.00 92.94 107 GLN A N 1
ATOM 830 C CA . GLN A 1 107 ? -2.538 -17.289 2.602 1.00 92.94 107 GLN A CA 1
ATOM 831 C C . GLN A 1 107 ? -3.781 -17.523 3.480 1.00 92.94 107 GLN A C 1
ATOM 833 O O . GLN A 1 107 ? -4.908 -17.299 3.035 1.00 92.94 107 GLN A O 1
ATOM 838 N N . THR A 1 108 ? -3.585 -17.924 4.739 1.00 92.06 108 THR A N 1
ATOM 839 C CA . THR A 1 108 ? -4.661 -18.224 5.702 1.00 92.06 108 THR A CA 1
ATOM 840 C C . THR A 1 108 ? -4.850 -17.143 6.767 1.00 92.06 108 THR A C 1
ATOM 842 O O . THR A 1 108 ? -5.610 -17.344 7.711 1.00 92.06 108 THR A O 1
ATOM 845 N N . HIS A 1 109 ? -4.168 -16.001 6.647 1.00 92.06 109 HIS A N 1
ATOM 846 C CA . HIS A 1 109 ? -4.156 -14.968 7.688 1.00 92.06 109 HIS A CA 1
ATOM 847 C C . HIS A 1 109 ? -5.475 -14.191 7.766 1.00 92.06 109 HIS A C 1
ATOM 849 O O . HIS A 1 109 ? -5.983 -13.924 8.848 1.00 92.06 109 HIS A O 1
ATOM 855 N N . PHE A 1 110 ? -6.095 -13.876 6.626 1.00 91.12 110 PHE A N 1
ATOM 856 C CA . PHE A 1 110 ? -7.282 -13.007 6.547 1.00 91.12 110 PHE A CA 1
ATOM 857 C C . PHE A 1 110 ? -8.612 -13.732 6.835 1.00 91.12 110 PHE A C 1
ATOM 859 O O . PHE A 1 110 ? -9.621 -13.540 6.144 1.00 91.12 110 PHE A O 1
ATOM 866 N N . VAL A 1 111 ? -8.622 -14.576 7.869 1.00 91.38 111 VAL A N 1
ATOM 867 C CA . VAL A 1 111 ? -9.800 -15.308 8.348 1.00 91.38 111 VAL A CA 1
ATOM 868 C C . VAL A 1 111 ? -10.406 -14.570 9.538 1.00 91.38 111 VAL A C 1
ATOM 870 O O . VAL A 1 111 ? -9.743 -14.310 10.538 1.00 91.38 111 VAL A O 1
ATOM 873 N N . ARG A 1 112 ? -11.686 -14.214 9.418 1.00 92.94 112 ARG A N 1
ATOM 874 C CA . ARG A 1 112 ? -12.425 -13.437 10.422 1.00 92.94 112 ARG A CA 1
ATOM 875 C C . ARG A 1 112 ? -13.056 -14.353 11.467 1.00 92.94 112 ARG A C 1
ATOM 877 O O . ARG A 1 112 ? -13.397 -15.493 11.167 1.00 92.94 112 ARG A O 1
ATOM 884 N N . ASN A 1 113 ? -13.273 -13.819 12.663 1.00 92.56 113 ASN A N 1
ATOM 885 C CA . ASN A 1 113 ? -13.952 -14.503 13.762 1.00 92.56 113 ASN A CA 1
ATOM 886 C C . ASN A 1 113 ? -15.201 -13.704 14.222 1.00 92.56 113 ASN A C 1
ATOM 888 O O . ASN A 1 113 ? -15.402 -12.568 13.777 1.00 92.56 113 ASN A O 1
ATOM 892 N N . PRO A 1 114 ? -16.053 -14.262 15.103 1.00 93.62 114 PRO A N 1
ATOM 893 C CA . PRO A 1 114 ? -17.252 -13.571 15.589 1.00 93.62 114 PRO A CA 1
ATOM 894 C C . PRO A 1 114 ? -16.997 -12.266 16.368 1.00 93.62 114 PRO A C 1
ATOM 896 O O . PRO A 1 114 ? -17.919 -11.459 16.498 1.00 93.62 114 PRO A O 1
ATOM 899 N N . GLU A 1 115 ? -15.772 -12.014 16.857 1.00 95.25 115 GLU A N 1
ATOM 900 C CA . GLU A 1 115 ? -15.438 -10.789 17.607 1.00 95.25 115 GLU A CA 1
ATOM 901 C C . GLU A 1 115 ? -15.653 -9.528 16.764 1.00 95.25 115 GLU A C 1
ATOM 903 O O . GLU A 1 115 ? -16.001 -8.480 17.305 1.00 95.25 115 GLU A O 1
ATOM 908 N N . PHE A 1 116 ? -15.476 -9.632 15.443 1.00 96.31 116 PHE A N 1
ATOM 909 C CA . PHE A 1 116 ? -15.614 -8.515 14.510 1.00 96.31 116 PHE A CA 1
ATOM 910 C C . PHE A 1 116 ? -17.014 -7.897 14.559 1.00 96.31 116 PHE A C 1
ATOM 912 O O . PHE A 1 116 ? -17.160 -6.701 14.821 1.00 96.31 116 PHE A O 1
ATOM 919 N N . LYS A 1 117 ? -18.053 -8.726 14.390 1.00 95.62 117 LYS A N 1
ATOM 920 C CA . LYS A 1 117 ? -19.440 -8.253 14.408 1.00 95.62 117 LYS A CA 1
ATOM 921 C C . LYS A 1 117 ? -19.820 -7.696 15.778 1.00 95.62 117 LYS A C 1
ATOM 923 O O . LYS A 1 117 ? -20.410 -6.624 15.857 1.00 95.62 117 LYS A O 1
ATOM 928 N N . ALA A 1 118 ? -19.417 -8.381 16.848 1.00 95.56 118 ALA A N 1
ATOM 929 C CA . ALA A 1 118 ? -19.683 -7.937 18.211 1.00 95.56 118 ALA A CA 1
ATOM 930 C C . ALA A 1 118 ? -19.020 -6.582 18.527 1.00 95.56 118 ALA A C 1
ATOM 932 O O . ALA A 1 118 ? -19.613 -5.758 19.218 1.00 95.56 118 ALA A O 1
ATOM 933 N N . ALA A 1 119 ? -17.808 -6.331 18.023 1.00 95.06 119 ALA A N 1
ATOM 934 C CA . ALA A 1 119 ? -17.134 -5.044 18.178 1.00 95.06 119 ALA A CA 1
ATOM 935 C C . ALA A 1 119 ? -17.836 -3.924 17.395 1.00 95.06 119 ALA A C 1
ATOM 937 O O . ALA A 1 119 ? -18.072 -2.853 17.948 1.00 95.06 119 ALA A O 1
ATOM 938 N N . ALA A 1 120 ? -18.236 -4.183 16.146 1.00 95.12 120 ALA A N 1
ATOM 939 C CA . ALA A 1 120 ? -18.987 -3.214 15.346 1.00 95.12 120 ALA A CA 1
ATOM 940 C C . ALA A 1 120 ? -20.348 -2.852 15.959 1.00 95.12 120 ALA A C 1
ATOM 942 O O . ALA A 1 120 ? -20.779 -1.706 15.835 1.00 95.12 120 ALA A O 1
ATOM 943 N N . ASP A 1 121 ? -21.023 -3.802 16.611 1.00 95.25 121 ASP A N 1
ATOM 944 C CA . ASP A 1 121 ? -22.322 -3.569 17.258 1.00 95.25 121 ASP A CA 1
ATOM 945 C C . ASP A 1 121 ? -22.213 -2.716 18.523 1.00 95.25 121 ASP A C 1
ATOM 947 O O . ASP A 1 121 ? -23.136 -1.969 18.828 1.00 95.25 121 ASP A O 1
ATOM 951 N N . ARG A 1 122 ? -21.077 -2.778 19.228 1.00 94.31 122 ARG A N 1
ATOM 952 C CA . ARG A 1 122 ? -20.794 -1.920 20.391 1.00 94.31 122 ARG A CA 1
ATOM 953 C C . ARG A 1 122 ? -20.319 -0.517 20.012 1.00 94.31 122 ARG A C 1
ATOM 955 O O . ARG A 1 122 ? -20.264 0.359 20.869 1.00 94.31 122 ARG A O 1
ATOM 962 N N . MET A 1 123 ? -19.917 -0.309 18.759 1.00 93.12 123 MET A N 1
ATOM 963 C CA . MET A 1 123 ? -19.363 0.961 18.307 1.00 93.12 123 MET A CA 1
ATOM 964 C C . MET A 1 123 ? -20.480 1.925 17.894 1.00 93.12 123 MET A C 1
ATOM 966 O O . MET A 1 123 ? -21.149 1.734 16.870 1.00 93.12 123 MET A O 1
ATOM 970 N N . GLU A 1 124 ? -20.632 2.996 18.670 1.00 88.75 124 GLU A N 1
ATOM 971 C CA . GLU A 1 124 ? -21.690 3.998 18.525 1.00 88.75 124 GLU A CA 1
ATOM 972 C C . GLU A 1 124 ? -21.136 5.420 18.317 1.00 88.75 124 GLU A C 1
ATOM 974 O O . GLU A 1 124 ? -19.933 5.675 18.407 1.00 88.75 124 GLU A O 1
ATOM 979 N N . GLY A 1 125 ? -22.034 6.361 18.013 1.00 89.75 125 GLY A N 1
ATOM 980 C CA . GLY A 1 125 ? -21.724 7.790 17.990 1.00 89.75 125 GLY A CA 1
ATOM 981 C C . GLY A 1 125 ? -20.662 8.212 16.957 1.00 89.75 125 GLY A C 1
ATOM 982 O O . GLY A 1 125 ? -20.550 7.595 15.892 1.00 89.75 125 GLY A O 1
ATOM 983 N N . PRO A 1 126 ? -19.894 9.281 17.246 1.00 87.81 126 PRO A N 1
ATOM 984 C CA . PRO A 1 126 ? -18.870 9.810 16.341 1.00 87.81 126 PRO A CA 1
ATOM 985 C C . PRO A 1 126 ? -17.786 8.791 15.971 1.00 87.81 126 PRO A C 1
ATOM 987 O O . PRO A 1 126 ? -17.383 8.721 14.811 1.00 87.81 126 PRO A O 1
ATOM 990 N N . LEU A 1 127 ? -17.369 7.948 16.923 1.00 86.25 127 LEU A N 1
ATOM 991 C CA . LEU A 1 127 ? -16.350 6.921 16.700 1.00 86.25 127 LEU A CA 1
ATOM 992 C C . LEU A 1 127 ? -16.772 5.935 15.605 1.00 86.25 127 LEU A C 1
ATOM 994 O O . LEU A 1 127 ? -15.972 5.608 14.731 1.00 86.25 127 LEU A O 1
ATOM 998 N N . ARG A 1 128 ? -18.049 5.525 15.592 1.00 91.69 128 ARG A N 1
ATOM 999 C CA . ARG A 1 128 ? -18.600 4.667 14.533 1.00 91.69 128 ARG A CA 1
ATOM 1000 C C . ARG A 1 128 ? -18.436 5.289 13.152 1.00 91.69 128 ARG A C 1
ATOM 1002 O O . ARG A 1 128 ? -18.047 4.601 12.214 1.00 91.69 128 ARG A O 1
ATOM 1009 N N . GLN A 1 129 ? -18.769 6.571 13.018 1.00 89.56 129 GLN A N 1
ATOM 1010 C CA . GLN A 1 129 ? -18.692 7.268 11.736 1.00 89.56 129 GLN A CA 1
ATOM 1011 C C . GLN A 1 129 ? -17.245 7.363 11.248 1.00 89.56 129 GLN A C 1
ATOM 1013 O O . GLN A 1 129 ? -16.969 7.031 10.097 1.00 89.56 129 GLN A O 1
ATOM 1018 N N . ILE A 1 130 ? -16.334 7.751 12.139 1.00 87.12 130 ILE A N 1
ATOM 1019 C CA . ILE A 1 130 ? -14.903 7.872 11.848 1.00 87.12 130 ILE A CA 1
ATOM 1020 C C . ILE A 1 130 ? -14.316 6.517 11.435 1.00 87.12 130 ILE A C 1
ATOM 1022 O O . ILE A 1 130 ? -13.573 6.425 10.460 1.00 87.12 130 ILE A O 1
ATOM 1026 N N . PHE A 1 131 ? -14.683 5.443 12.136 1.00 89.62 131 PHE A N 1
ATOM 1027 C CA . PHE A 1 131 ? -14.180 4.108 11.834 1.00 89.62 131 PHE A CA 1
ATOM 1028 C C . PHE A 1 131 ? -14.710 3.561 10.501 1.00 89.62 131 PHE A C 1
ATOM 1030 O O . PHE A 1 131 ? -13.965 2.951 9.734 1.00 89.62 131 PHE A O 1
ATOM 1037 N N . VAL A 1 132 ? -15.984 3.810 10.185 1.00 90.75 132 VAL A N 1
ATOM 1038 C CA . VAL A 1 132 ? -16.557 3.478 8.872 1.00 90.75 132 VAL A CA 1
ATOM 1039 C C . VAL A 1 132 ? -15.838 4.234 7.754 1.00 90.75 132 VAL A C 1
ATOM 1041 O O . VAL A 1 132 ? -15.492 3.621 6.745 1.00 90.75 132 VAL A O 1
ATOM 1044 N N . GLU A 1 133 ? -15.569 5.530 7.936 1.00 87.75 133 GLU A N 1
ATOM 1045 C CA . GLU A 1 133 ? -14.809 6.320 6.962 1.00 87.75 133 GLU A CA 1
ATOM 1046 C C . GLU A 1 133 ? -13.390 5.763 6.775 1.00 87.75 133 GLU A C 1
ATOM 1048 O O . GLU A 1 133 ? -12.925 5.618 5.642 1.00 87.75 133 GLU A O 1
ATOM 1053 N N . PHE A 1 134 ? -12.717 5.396 7.871 1.00 87.56 134 PHE A N 1
ATOM 1054 C CA . PHE A 1 134 ? -11.414 4.736 7.825 1.00 87.56 134 PHE A CA 1
ATOM 1055 C C . PHE A 1 134 ? -11.462 3.467 6.960 1.00 87.56 134 PHE A C 1
ATOM 1057 O O . PHE A 1 134 ? -10.648 3.322 6.043 1.00 87.56 134 PHE A O 1
ATOM 1064 N N . LEU A 1 135 ? -12.431 2.576 7.195 1.00 90.69 135 LEU A N 1
ATOM 1065 C CA . LEU A 1 135 ? -12.586 1.341 6.422 1.00 90.69 135 LEU A CA 1
ATOM 1066 C C . LEU A 1 135 ? -12.878 1.609 4.939 1.00 90.69 135 LEU A C 1
ATOM 1068 O O . LEU A 1 135 ? -12.276 0.975 4.075 1.00 90.69 135 LEU A O 1
ATOM 1072 N N . GLU A 1 136 ? -13.776 2.548 4.632 1.00 88.31 136 GLU A N 1
ATOM 1073 C CA . GLU A 1 136 ? -14.144 2.903 3.257 1.00 88.31 136 GLU A CA 1
ATOM 1074 C C . GLU A 1 136 ? -12.951 3.451 2.465 1.00 88.31 136 GLU A C 1
ATOM 1076 O O . GLU A 1 136 ? -12.678 3.003 1.343 1.00 88.31 136 GLU A O 1
ATOM 1081 N N . ARG A 1 137 ? -12.209 4.395 3.052 1.00 84.69 137 ARG A N 1
ATOM 1082 C CA . ARG A 1 137 ? -11.051 5.021 2.401 1.00 84.69 137 ARG A CA 1
ATOM 1083 C C . ARG A 1 137 ? -9.916 4.028 2.213 1.00 84.69 137 ARG A C 1
ATOM 1085 O O . ARG A 1 137 ? -9.361 3.961 1.117 1.00 84.69 137 ARG A O 1
ATOM 1092 N N . SER A 1 138 ? -9.627 3.230 3.240 1.00 87.81 138 SER A N 1
ATOM 1093 C CA . SER A 1 138 ? -8.589 2.198 3.173 1.00 87.81 138 SER A CA 1
ATOM 1094 C C . SER A 1 138 ? -8.951 1.160 2.110 1.00 87.81 138 SER A C 1
ATOM 1096 O O . SER A 1 138 ? -8.155 0.890 1.221 1.00 87.81 138 SER A O 1
ATOM 1098 N N . CYS A 1 139 ? -10.198 0.670 2.099 1.00 90.44 139 CYS A N 1
ATOM 1099 C CA . CYS A 1 139 ? -10.651 -0.303 1.103 1.00 90.44 139 CYS A CA 1
ATOM 1100 C C . CYS A 1 139 ? -10.538 0.242 -0.325 1.00 90.44 139 CYS A C 1
ATOM 1102 O O . CYS A 1 139 ? -10.168 -0.489 -1.243 1.00 90.44 139 CYS A O 1
ATOM 1104 N N . THR A 1 140 ? -10.877 1.517 -0.523 1.00 88.12 140 THR A N 1
ATOM 1105 C CA . THR A 1 140 ? -10.789 2.174 -1.833 1.00 88.12 140 THR A CA 1
ATOM 1106 C C . THR A 1 140 ? -9.339 2.300 -2.298 1.00 88.12 140 THR A C 1
ATOM 1108 O O . THR A 1 140 ? -9.067 2.128 -3.486 1.00 88.12 140 THR A O 1
ATOM 1111 N N . ALA A 1 141 ? -8.413 2.584 -1.381 1.00 86.62 141 ALA A N 1
ATOM 1112 C CA . ALA A 1 141 ? -6.997 2.712 -1.691 1.00 86.62 141 ALA A CA 1
ATOM 1113 C C . ALA A 1 141 ? -6.351 1.372 -2.083 1.00 86.62 141 ALA A C 1
ATOM 1115 O O . ALA A 1 141 ? -5.758 1.305 -3.159 1.00 86.62 141 ALA A O 1
ATOM 1116 N N . GLU A 1 142 ? -6.550 0.302 -1.307 1.00 88.81 142 GLU A N 1
ATOM 1117 C CA . GLU A 1 142 ? -5.994 -1.023 -1.656 1.00 88.81 142 GLU A CA 1
ATOM 1118 C C . GLU A 1 142 ? -6.615 -1.550 -2.953 1.00 88.81 142 GLU A C 1
ATOM 1120 O O . GLU A 1 142 ? -5.944 -2.073 -3.843 1.00 88.81 142 GLU A O 1
ATOM 1125 N N . PHE A 1 143 ? -7.917 -1.309 -3.150 1.00 91.81 143 PHE A N 1
ATOM 1126 C CA . PHE A 1 143 ? -8.572 -1.689 -4.397 1.00 91.81 143 PHE A CA 1
ATOM 1127 C C . PHE A 1 143 ? -8.037 -0.910 -5.612 1.00 91.81 143 PHE A C 1
ATOM 1129 O O . PHE A 1 143 ? -7.954 -1.461 -6.712 1.00 91.81 143 PHE A O 1
ATOM 1136 N N . SER A 1 144 ? -7.644 0.354 -5.431 1.00 90.25 144 SER A N 1
ATOM 1137 C CA . SER A 1 144 ? -6.971 1.145 -6.469 1.00 90.25 144 SER A CA 1
ATOM 1138 C C . SER A 1 144 ? -5.637 0.513 -6.873 1.00 90.25 144 SER A C 1
ATOM 1140 O O . SER A 1 144 ? -5.368 0.346 -8.068 1.00 90.25 144 SER A O 1
ATOM 1142 N N . GLY A 1 145 ? -4.834 0.093 -5.889 1.00 91.00 145 GLY A N 1
ATOM 1143 C CA . GLY A 1 145 ? -3.558 -0.567 -6.147 1.00 91.00 145 GLY A CA 1
ATOM 1144 C C . GLY A 1 145 ? -3.694 -1.913 -6.827 1.00 91.00 145 GLY A C 1
ATOM 1145 O O . GLY A 1 145 ? -3.069 -2.140 -7.867 1.00 91.00 145 GLY A O 1
ATOM 1146 N N . PHE A 1 146 ? -4.625 -2.736 -6.349 1.00 94.50 146 PHE A N 1
ATOM 1147 C CA . PHE A 1 146 ? -5.021 -3.973 -7.013 1.00 94.50 146 PHE A CA 1
ATOM 1148 C C . PHE A 1 146 ? -5.269 -3.785 -8.519 1.00 94.50 146 PHE A C 1
ATOM 1150 O O . PHE A 1 146 ? -4.746 -4.556 -9.327 1.00 94.50 146 PHE A O 1
ATOM 1157 N N . LEU A 1 147 ? -6.050 -2.774 -8.921 1.00 93.44 147 LEU A N 1
ATOM 1158 C CA . LEU A 1 147 ? -6.380 -2.552 -10.333 1.00 93.44 147 LEU A CA 1
ATOM 1159 C C . LEU A 1 147 ? -5.140 -2.210 -11.167 1.00 93.44 147 LEU A C 1
ATOM 1161 O O . LEU A 1 147 ? -4.976 -2.753 -12.263 1.00 93.44 147 LEU A O 1
ATOM 1165 N N . LEU A 1 148 ? -4.271 -1.337 -10.650 1.00 93.75 148 LEU A N 1
ATOM 1166 C CA . LEU A 1 148 ? -3.039 -0.942 -11.329 1.00 93.75 148 LEU A CA 1
ATOM 1167 C C . LEU A 1 148 ? -2.086 -2.134 -11.489 1.00 93.75 148 LEU A C 1
ATOM 1169 O O . LEU A 1 148 ? -1.620 -2.407 -12.597 1.00 93.75 148 LEU A O 1
ATOM 1173 N N . TYR A 1 149 ? -1.829 -2.875 -10.409 1.00 96.31 149 TYR A N 1
ATOM 1174 C CA . TYR A 1 149 ? -0.914 -4.019 -10.425 1.00 96.31 149 TYR A CA 1
ATOM 1175 C C . TYR A 1 149 ? -1.441 -5.162 -11.283 1.00 96.31 149 TYR A C 1
ATOM 1177 O O . TYR A 1 149 ? -0.681 -5.770 -12.033 1.00 96.31 149 TYR A O 1
ATOM 1185 N N . LYS A 1 150 ? -2.754 -5.411 -11.260 1.00 96.31 150 LYS A N 1
ATOM 1186 C CA . LYS A 1 150 ? -3.382 -6.411 -12.127 1.00 96.31 150 LYS A CA 1
ATOM 1187 C C . LYS A 1 150 ? -3.173 -6.090 -13.606 1.00 96.31 150 LYS A C 1
ATOM 1189 O O . LYS A 1 150 ? -2.898 -6.994 -14.397 1.00 96.31 150 LYS A O 1
ATOM 1194 N N . GLU A 1 151 ? -3.303 -4.823 -13.995 1.00 95.88 151 GLU A N 1
ATOM 1195 C CA . GLU A 1 151 ? -3.077 -4.416 -15.383 1.00 95.88 151 GLU A CA 1
ATOM 1196 C C . GLU A 1 151 ? -1.588 -4.484 -15.761 1.00 95.88 151 GLU A C 1
ATOM 1198 O O . GLU A 1 151 ? -1.268 -5.004 -16.831 1.00 95.88 151 GLU A O 1
ATOM 1203 N N . LEU A 1 152 ? -0.670 -4.072 -14.877 1.00 96.88 152 LEU A N 1
ATOM 1204 C CA . LEU A 1 152 ? 0.779 -4.229 -15.086 1.00 96.88 152 LEU A CA 1
ATOM 1205 C C . LEU A 1 152 ? 1.179 -5.701 -15.242 1.00 96.88 152 LEU A C 1
ATOM 1207 O O . LEU A 1 152 ? 1.849 -6.061 -16.211 1.00 96.88 152 LEU A O 1
ATOM 1211 N N . GLY A 1 153 ? 0.693 -6.570 -14.355 1.00 97.75 153 GLY A N 1
ATOM 1212 C CA . GLY A 1 153 ? 0.918 -8.012 -14.416 1.00 97.75 153 GLY A CA 1
ATOM 1213 C C . GLY A 1 153 ? 0.360 -8.653 -15.687 1.00 97.75 153 GLY A C 1
ATOM 1214 O O . GLY A 1 153 ? 0.900 -9.643 -16.171 1.00 97.75 153 GLY A O 1
ATOM 1215 N N . ARG A 1 154 ? -0.690 -8.085 -16.294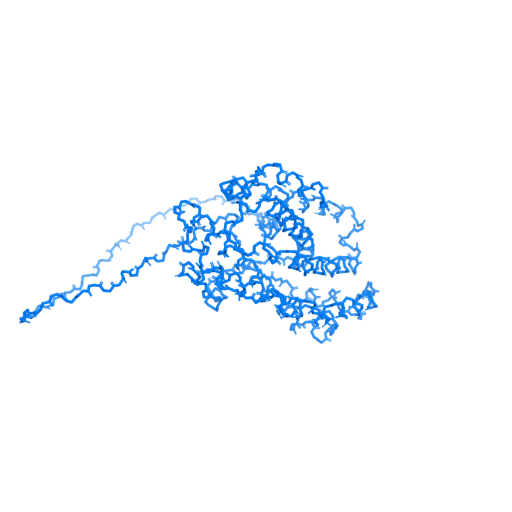 1.00 97.88 154 ARG A N 1
ATOM 1216 C CA . ARG A 1 154 ? -1.217 -8.534 -17.593 1.00 97.88 154 ARG A CA 1
ATOM 1217 C C . ARG A 1 154 ? -0.362 -8.055 -18.767 1.00 97.88 154 ARG A C 1
ATOM 1219 O O . ARG A 1 154 ? -0.100 -8.843 -19.674 1.00 97.88 154 ARG A O 1
ATOM 1226 N N . AR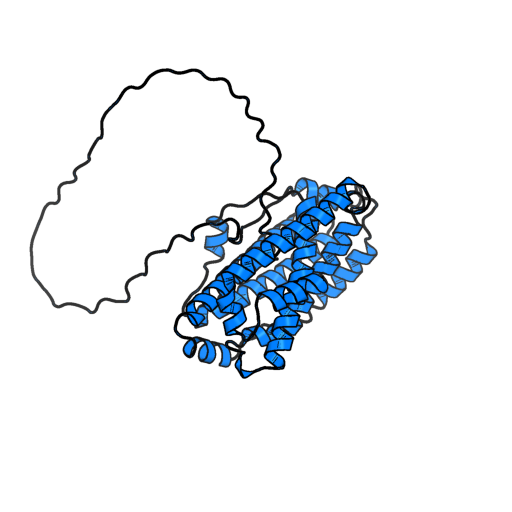G A 1 155 ? 0.023 -6.777 -18.769 1.00 96.88 155 ARG A N 1
ATOM 1227 C CA . ARG A 1 155 ? 0.769 -6.119 -19.856 1.00 96.88 155 ARG A CA 1
ATOM 1228 C C . ARG A 1 155 ? 2.182 -6.674 -19.993 1.00 96.88 155 ARG A C 1
ATOM 1230 O O . ARG A 1 155 ? 2.598 -7.051 -21.082 1.00 96.88 155 ARG A O 1
ATOM 1237 N N . LEU A 1 156 ? 2.875 -6.837 -18.869 1.00 97.38 156 LEU A N 1
ATOM 1238 C CA . LEU A 1 156 ? 4.289 -7.203 -18.851 1.00 97.38 156 LEU A CA 1
ATOM 1239 C C . LEU A 1 156 ? 4.561 -8.683 -19.152 1.00 97.38 156 LEU A C 1
ATOM 1241 O O . LEU A 1 156 ? 5.720 -9.036 -19.336 1.00 97.38 156 LEU A O 1
ATOM 1245 N N . LYS A 1 157 ? 3.543 -9.553 -19.260 1.00 97.00 157 LYS A N 1
ATOM 1246 C CA . LYS A 1 157 ? 3.735 -11.015 -19.404 1.00 97.00 157 LYS A CA 1
ATOM 1247 C C . LYS A 1 157 ? 4.679 -11.420 -20.528 1.00 97.00 157 LYS A C 1
ATOM 1249 O O . LYS A 1 157 ? 5.394 -12.401 -20.386 1.00 97.00 157 LYS A O 1
ATOM 1254 N N . LYS A 1 158 ? 4.637 -10.710 -21.657 1.00 95.81 158 LYS A N 1
ATOM 1255 C CA . LYS A 1 158 ? 5.492 -11.005 -22.816 1.00 95.81 158 LYS A CA 1
ATOM 1256 C C . LYS A 1 158 ? 6.869 -10.353 -22.709 1.00 95.81 158 LYS A C 1
ATOM 1258 O O . LYS A 1 158 ? 7.822 -10.872 -23.270 1.00 95.81 158 LYS A O 1
ATOM 1263 N N . THR A 1 159 ? 6.950 -9.229 -22.008 1.00 96.12 159 THR A N 1
ATOM 1264 C CA . THR A 1 159 ? 8.138 -8.374 -21.949 1.00 96.12 159 THR A CA 1
ATOM 1265 C C . THR A 1 159 ? 9.081 -8.786 -20.825 1.00 96.12 159 THR A C 1
ATOM 1267 O O . THR A 1 159 ? 10.291 -8.838 -21.017 1.00 96.12 159 THR A O 1
ATOM 1270 N N . ASN A 1 160 ? 8.525 -9.097 -19.654 1.00 97.00 160 ASN A N 1
ATOM 1271 C CA . ASN A 1 160 ? 9.244 -9.621 -18.503 1.00 97.00 160 ASN A CA 1
ATOM 1272 C C . ASN A 1 160 ? 8.298 -10.506 -17.668 1.00 97.00 160 ASN A C 1
ATOM 1274 O O . ASN A 1 160 ? 7.578 -9.994 -16.804 1.00 97.00 160 ASN A O 1
ATOM 1278 N N . PRO A 1 161 ? 8.264 -11.827 -17.934 1.00 97.69 161 PRO A N 1
ATOM 1279 C CA . PRO A 1 161 ? 7.348 -12.751 -17.268 1.00 97.69 161 PRO A CA 1
ATOM 1280 C C . PRO A 1 161 ? 7.487 -12.772 -15.741 1.00 97.69 161 PRO A C 1
ATOM 1282 O O . PRO A 1 161 ? 6.482 -12.893 -15.048 1.00 97.69 161 PRO A O 1
ATOM 1285 N N . VAL A 1 162 ? 8.709 -12.616 -15.220 1.00 98.31 162 VAL A N 1
ATOM 1286 C CA . VAL A 1 162 ? 8.994 -12.642 -13.777 1.00 98.31 162 VAL A CA 1
ATOM 1287 C C . VAL A 1 162 ? 8.404 -11.412 -13.097 1.00 98.31 162 VAL A C 1
ATOM 1289 O O . VAL A 1 162 ? 7.608 -11.543 -12.173 1.00 98.31 162 VAL A O 1
ATOM 1292 N N . VAL A 1 163 ? 8.707 -10.212 -13.602 1.00 97.94 163 VAL A N 1
ATOM 1293 C CA . VAL A 1 163 ? 8.140 -8.959 -13.072 1.00 97.94 163 VAL A CA 1
ATOM 1294 C C . VAL A 1 163 ? 6.611 -8.954 -13.199 1.00 97.94 163 VAL A C 1
ATOM 1296 O O . VAL A 1 163 ? 5.908 -8.520 -12.287 1.00 97.94 163 VAL A O 1
ATOM 1299 N N . ALA A 1 164 ? 6.074 -9.481 -14.303 1.00 98.38 164 ALA A N 1
ATOM 1300 C CA . ALA A 1 164 ? 4.635 -9.625 -14.503 1.00 98.38 164 ALA A CA 1
ATOM 1301 C C . ALA A 1 164 ? 3.978 -10.562 -13.473 1.00 98.38 164 ALA A C 1
ATOM 1303 O O . ALA A 1 164 ? 2.868 -10.290 -13.001 1.00 98.38 164 ALA A O 1
ATOM 1304 N N . GLU A 1 165 ? 4.648 -11.660 -13.121 1.00 98.62 165 GLU A N 1
ATOM 1305 C CA . GLU A 1 165 ? 4.185 -12.587 -12.092 1.00 98.62 165 GLU A CA 1
ATOM 1306 C C . GLU A 1 165 ? 4.224 -11.938 -10.703 1.00 98.62 165 GLU A C 1
ATOM 1308 O O . GLU A 1 165 ? 3.229 -12.025 -9.985 1.00 98.62 165 GLU A O 1
ATOM 1313 N N . ILE A 1 166 ? 5.282 -11.189 -10.364 1.00 98.50 166 ILE A N 1
ATOM 1314 C CA . ILE A 1 166 ? 5.351 -10.436 -9.099 1.00 98.50 166 ILE A CA 1
ATOM 1315 C C . ILE A 1 166 ? 4.189 -9.440 -8.996 1.00 98.50 166 ILE A C 1
ATOM 1317 O O . ILE A 1 166 ? 3.450 -9.481 -8.017 1.00 98.50 166 ILE A O 1
ATOM 1321 N N . PHE A 1 167 ? 3.932 -8.615 -10.021 1.00 98.31 167 PHE A N 1
ATOM 1322 C CA . PHE A 1 167 ? 2.771 -7.709 -10.015 1.00 98.31 167 PHE A CA 1
ATOM 1323 C C . PHE A 1 167 ? 1.434 -8.452 -9.891 1.00 98.31 167 PHE A C 1
ATOM 1325 O O . PHE A 1 167 ? 0.501 -7.957 -9.258 1.00 98.31 167 PHE A O 1
ATOM 1332 N N . SER A 1 168 ? 1.326 -9.650 -10.471 1.00 98.56 168 SER A N 1
ATOM 1333 C CA . SER A 1 168 ? 0.129 -10.482 -10.322 1.00 98.56 168 SER A CA 1
ATOM 1334 C C . SER A 1 168 ? -0.044 -10.959 -8.873 1.00 98.56 168 SER A C 1
ATOM 1336 O O . SER A 1 168 ? -1.163 -10.923 -8.359 1.00 98.56 168 SER A O 1
ATOM 1338 N N . LEU A 1 169 ? 1.040 -11.345 -8.193 1.00 98.44 169 LEU A N 1
ATOM 1339 C CA . LEU A 1 169 ? 1.032 -11.750 -6.782 1.00 98.44 169 LEU A CA 1
ATOM 1340 C C . LEU A 1 169 ? 0.780 -10.560 -5.844 1.00 98.44 169 LEU A C 1
ATOM 1342 O O . LEU A 1 169 ? -0.065 -10.668 -4.963 1.00 98.44 169 LEU A O 1
ATOM 1346 N N . MET A 1 170 ? 1.374 -9.395 -6.103 1.00 97.12 170 MET A N 1
ATOM 1347 C CA . MET A 1 170 ? 1.023 -8.157 -5.398 1.00 97.12 170 MET A CA 1
ATOM 1348 C C . MET A 1 170 ? -0.460 -7.820 -5.560 1.00 97.12 170 MET A C 1
ATOM 1350 O O . MET A 1 170 ? -1.140 -7.508 -4.591 1.00 97.12 170 MET A O 1
ATOM 1354 N N . SER A 1 171 ? -1.012 -7.958 -6.773 1.00 97.06 171 SER A N 1
ATOM 1355 C CA . SER A 1 171 ? -2.446 -7.739 -6.992 1.00 97.06 171 SER A CA 1
ATOM 1356 C C . SER A 1 171 ? -3.322 -8.723 -6.200 1.00 97.06 171 SER A C 1
ATOM 1358 O O . SER A 1 171 ? -4.407 -8.358 -5.753 1.00 97.06 171 SER A O 1
ATOM 1360 N N . ARG A 1 172 ? -2.866 -9.965 -5.977 1.00 97.56 172 ARG A N 1
ATOM 1361 C CA . ARG A 1 172 ? -3.551 -10.925 -5.095 1.00 97.56 172 ARG A CA 1
ATOM 1362 C C . ARG A 1 172 ? -3.561 -10.416 -3.654 1.00 97.56 172 ARG A C 1
ATOM 1364 O O . ARG A 1 172 ? -4.594 -10.532 -2.996 1.00 97.56 172 ARG A O 1
ATOM 1371 N N . ASP A 1 173 ? -2.443 -9.892 -3.166 1.00 96.44 173 ASP A N 1
ATOM 1372 C CA . ASP A 1 173 ? -2.312 -9.383 -1.797 1.00 96.44 173 ASP A CA 1
ATOM 1373 C C . ASP A 1 173 ? -3.261 -8.193 -1.581 1.00 96.44 173 ASP A C 1
ATOM 1375 O O . ASP A 1 173 ? -4.157 -8.270 -0.742 1.00 96.44 173 ASP A O 1
ATOM 1379 N N . GLU A 1 174 ? -3.204 -7.197 -2.464 1.00 94.50 174 GLU A N 1
ATOM 1380 C CA . GLU A 1 174 ? -4.075 -6.012 -2.445 1.00 94.50 174 GLU A CA 1
ATOM 1381 C C . GLU A 1 174 ? -5.569 -6.362 -2.560 1.00 94.50 174 GLU A C 1
ATOM 1383 O O . GLU A 1 174 ? -6.439 -5.772 -1.913 1.00 94.50 174 GLU A O 1
ATOM 1388 N N . ALA A 1 175 ? -5.910 -7.380 -3.359 1.00 95.00 175 ALA A N 1
ATOM 1389 C CA . ALA A 1 175 ? -7.282 -7.874 -3.441 1.00 95.00 175 ALA A CA 1
ATOM 1390 C C . ALA A 1 175 ? -7.749 -8.515 -2.122 1.00 95.00 175 ALA A C 1
ATOM 1392 O O . ALA A 1 175 ? -8.920 -8.367 -1.751 1.00 95.00 175 ALA A O 1
ATOM 1393 N N . ARG A 1 176 ? -6.863 -9.226 -1.405 1.00 95.88 176 ARG A N 1
ATOM 1394 C CA . ARG A 1 176 ? -7.165 -9.784 -0.075 1.00 95.88 176 ARG A CA 1
ATOM 1395 C C . ARG A 1 176 ? -7.365 -8.672 0.942 1.00 95.88 176 ARG A C 1
ATOM 1397 O O . ARG A 1 176 ? -8.353 -8.712 1.671 1.00 95.88 176 ARG A O 1
ATOM 1404 N N . HIS A 1 177 ? -6.486 -7.679 0.937 1.00 94.31 177 HIS A N 1
ATOM 1405 C CA . HIS A 1 177 ? -6.541 -6.490 1.784 1.00 94.31 177 HIS A CA 1
ATOM 1406 C C . HIS A 1 177 ? -7.849 -5.710 1.600 1.00 94.31 177 HIS A C 1
ATOM 1408 O O . HIS A 1 177 ? -8.636 -5.567 2.542 1.00 94.31 177 HIS A O 1
ATOM 1414 N N . ALA A 1 178 ? -8.161 -5.315 0.362 1.00 93.12 178 ALA A N 1
ATOM 1415 C CA . ALA A 1 178 ? -9.412 -4.641 0.020 1.00 93.12 178 ALA A CA 1
ATOM 1416 C C . ALA A 1 178 ? -10.638 -5.495 0.386 1.00 93.12 178 ALA A C 1
ATOM 1418 O O . ALA A 1 178 ? -11.609 -5.006 0.967 1.00 93.12 178 ALA A O 1
ATOM 1419 N N . GLY A 1 179 ? -10.596 -6.797 0.091 1.00 94.62 179 GLY A N 1
ATOM 1420 C CA . GLY A 1 179 ? -11.666 -7.728 0.440 1.00 94.62 179 GLY A CA 1
ATOM 1421 C C . GLY A 1 179 ? -11.879 -7.859 1.950 1.00 94.62 179 GLY A C 1
ATOM 1422 O O . GLY A 1 179 ? -13.022 -7.950 2.403 1.00 94.62 179 GLY A O 1
ATOM 1423 N N . PHE A 1 180 ? -10.805 -7.844 2.739 1.00 95.19 180 PHE A N 1
ATOM 1424 C CA . PHE A 1 180 ? -10.860 -7.906 4.197 1.00 95.19 180 PHE A CA 1
ATOM 1425 C C . PHE A 1 180 ? -11.464 -6.629 4.795 1.00 95.19 180 PHE A C 1
ATOM 1427 O O . PHE A 1 180 ? -12.355 -6.718 5.643 1.00 95.19 180 PHE A O 1
ATOM 1434 N N . LEU A 1 181 ? -11.079 -5.457 4.283 1.00 94.56 181 LEU A N 1
ATOM 1435 C CA . LEU A 1 181 ? -11.653 -4.164 4.673 1.00 94.56 181 LEU A CA 1
ATOM 1436 C C . LEU A 1 181 ? -13.137 -4.050 4.296 1.00 94.56 181 LEU A C 1
ATOM 1438 O O . LEU A 1 181 ? -13.958 -3.658 5.127 1.00 94.56 181 LEU A O 1
ATOM 1442 N N . ASN A 1 182 ? -13.515 -4.465 3.083 1.00 94.38 182 ASN A N 1
ATOM 1443 C CA . ASN A 1 182 ? -14.913 -4.444 2.638 1.00 94.38 182 ASN A CA 1
ATOM 1444 C C . ASN A 1 182 ? -15.797 -5.398 3.462 1.00 94.38 182 ASN A C 1
ATOM 1446 O O . ASN A 1 182 ? -16.938 -5.088 3.805 1.00 94.38 182 ASN A O 1
ATOM 1450 N N . LYS A 1 183 ? -15.251 -6.558 3.845 1.00 95.12 183 LYS A N 1
ATOM 1451 C CA . LYS A 1 183 ? -15.891 -7.460 4.811 1.00 95.12 183 LYS A CA 1
ATOM 1452 C C . LYS A 1 183 ? -16.070 -6.788 6.177 1.00 95.12 183 LYS A C 1
ATOM 1454 O O . LYS A 1 183 ? -17.094 -7.019 6.813 1.00 95.12 183 LYS A O 1
ATOM 1459 N N . GLY A 1 184 ? -15.121 -5.958 6.609 1.00 94.81 184 GLY A N 1
ATOM 1460 C CA . GLY A 1 184 ? -15.256 -5.146 7.817 1.00 94.81 184 GLY A CA 1
ATOM 1461 C C . GLY A 1 184 ? -16.433 -4.171 7.740 1.00 94.81 184 GLY A C 1
ATOM 1462 O O . GLY A 1 184 ? -17.262 -4.149 8.646 1.00 94.81 184 GLY A O 1
ATOM 1463 N N . LEU A 1 185 ? -16.595 -3.457 6.617 1.00 94.12 185 LEU A N 1
ATOM 1464 C CA . LEU A 1 185 ? -17.757 -2.582 6.380 1.00 94.12 185 LEU A CA 1
ATOM 1465 C C . LEU A 1 185 ? -19.094 -3.325 6.519 1.00 94.12 185 LEU A C 1
ATOM 1467 O O . LEU A 1 185 ? -20.067 -2.753 7.016 1.00 94.12 185 LEU A 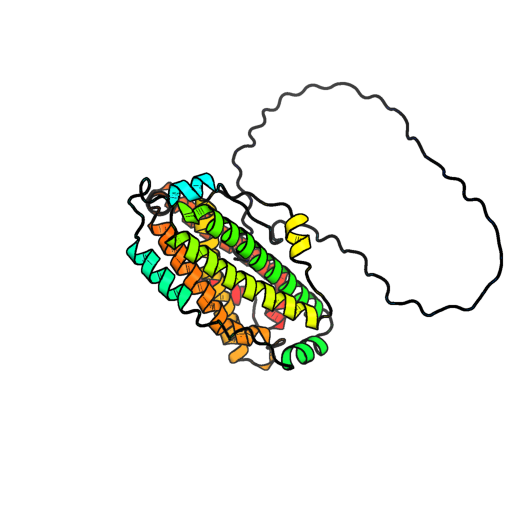O 1
ATOM 1471 N N . SER A 1 186 ? -19.137 -4.608 6.144 1.00 94.75 186 SER A N 1
ATOM 1472 C CA . SER A 1 186 ? -20.357 -5.422 6.244 1.00 94.75 186 SER A CA 1
ATOM 1473 C C . SER A 1 186 ? -20.837 -5.597 7.684 1.00 94.75 186 SER A C 1
ATOM 1475 O O . SER A 1 186 ? -22.044 -5.693 7.902 1.00 94.75 186 SER A O 1
ATOM 1477 N N . ASP A 1 187 ? -19.949 -5.542 8.682 1.00 95.56 187 ASP A N 1
ATOM 1478 C CA . ASP A 1 187 ? -20.371 -5.565 10.090 1.00 95.56 187 ASP A CA 1
ATOM 1479 C C . ASP A 1 187 ? -21.147 -4.315 10.490 1.00 95.56 187 ASP A C 1
ATOM 1481 O O . ASP A 1 187 ? -21.998 -4.354 11.378 1.00 95.56 187 ASP A O 1
ATOM 1485 N N . PHE A 1 188 ? -20.873 -3.208 9.802 1.00 95.06 188 PHE A N 1
ATOM 1486 C CA . PHE A 1 188 ? -21.567 -1.941 9.966 1.00 95.06 188 PHE A CA 1
ATOM 1487 C C . PHE A 1 188 ? -22.822 -1.849 9.085 1.00 95.06 188 PHE A C 1
ATOM 1489 O O . PHE A 1 188 ? -23.467 -0.799 9.061 1.00 95.06 188 PHE A O 1
ATOM 1496 N N . ASN A 1 189 ? -23.201 -2.950 8.420 1.00 93.38 189 ASN A N 1
ATOM 1497 C CA . ASN A 1 189 ? -24.267 -3.047 7.418 1.00 93.38 189 ASN A CA 1
ATOM 1498 C C . ASN A 1 189 ? -24.014 -2.169 6.180 1.00 93.38 189 ASN A C 1
ATOM 1500 O O . ASN A 1 189 ? -24.945 -1.618 5.591 1.00 93.38 189 ASN A O 1
ATOM 1504 N N . LEU A 1 190 ? -22.744 -2.026 5.800 1.00 93.56 190 LEU A N 1
ATOM 1505 C CA . LEU A 1 190 ? -22.291 -1.280 4.631 1.00 93.56 190 LEU A CA 1
ATOM 1506 C C . LEU A 1 190 ? -21.481 -2.200 3.715 1.00 93.56 190 LEU A C 1
ATOM 1508 O O . LEU A 1 190 ? -20.883 -3.172 4.157 1.00 93.56 190 LEU A O 1
ATOM 1512 N N . ALA A 1 191 ? -21.443 -1.900 2.425 1.00 90.25 191 ALA A N 1
ATOM 1513 C CA . ALA A 1 191 ? -20.574 -2.603 1.493 1.00 90.25 191 ALA A CA 1
ATOM 1514 C C . ALA A 1 191 ? -20.222 -1.676 0.337 1.00 90.25 191 ALA A C 1
ATOM 1516 O O . ALA A 1 191 ? -21.089 -0.971 -0.187 1.00 90.25 191 ALA A O 1
ATOM 1517 N N . LEU A 1 192 ? -18.960 -1.707 -0.080 1.00 87.56 192 LEU A N 1
ATOM 1518 C CA . LEU A 1 192 ? -18.534 -1.078 -1.317 1.00 87.56 192 LEU A CA 1
ATOM 1519 C C . LEU A 1 192 ? -18.761 -2.040 -2.479 1.00 87.56 192 LEU A C 1
ATOM 1521 O O . LEU A 1 192 ? -18.281 -3.178 -2.478 1.00 87.56 192 LEU A O 1
ATOM 1525 N N . ASP A 1 193 ? -19.460 -1.553 -3.501 1.00 87.44 193 ASP A N 1
ATOM 1526 C CA . ASP A 1 193 ? -19.528 -2.222 -4.795 1.00 87.44 193 ASP A CA 1
ATOM 1527 C C . ASP A 1 193 ? -18.252 -1.903 -5.580 1.00 87.44 193 ASP A C 1
ATOM 1529 O O . ASP A 1 193 ? -18.167 -0.934 -6.339 1.00 87.44 193 ASP A O 1
ATOM 1533 N N . LEU A 1 194 ? -17.230 -2.727 -5.354 1.00 85.88 194 LEU A N 1
ATOM 1534 C CA . LEU A 1 194 ? -15.921 -2.578 -5.981 1.00 85.88 194 LEU A CA 1
ATOM 1535 C C . LEU A 1 194 ? -16.010 -2.640 -7.518 1.00 85.88 194 LEU A C 1
ATOM 1537 O O . LEU A 1 194 ? -15.307 -1.905 -8.208 1.00 85.88 194 LEU A O 1
ATOM 1541 N N . GLY A 1 195 ? -16.924 -3.450 -8.069 1.00 83.94 195 GLY A N 1
ATOM 1542 C CA . GLY A 1 195 ? -17.132 -3.556 -9.516 1.00 83.94 195 GLY A CA 1
ATOM 1543 C C . GLY A 1 195 ? -17.759 -2.299 -10.121 1.00 83.94 195 GLY A C 1
ATOM 1544 O O . GLY A 1 195 ? -17.385 -1.882 -11.222 1.00 83.94 195 GLY A O 1
ATOM 1545 N N . PHE A 1 196 ? -18.683 -1.662 -9.398 1.00 82.88 196 PHE A N 1
ATOM 1546 C CA . PHE A 1 196 ? -19.198 -0.344 -9.760 1.00 82.88 196 PHE A CA 1
ATOM 1547 C C . PHE A 1 196 ? -18.110 0.730 -9.663 1.00 82.88 196 PHE A C 1
ATOM 1549 O O . PHE A 1 196 ? -17.977 1.526 -10.595 1.00 82.88 196 PHE A O 1
ATOM 1556 N N . LEU A 1 197 ? -17.298 0.734 -8.596 1.00 77.62 197 LEU A N 1
ATOM 1557 C CA . LEU A 1 197 ? -16.220 1.715 -8.416 1.00 77.62 197 LEU A CA 1
ATOM 1558 C C . LEU A 1 197 ? -15.244 1.718 -9.598 1.00 77.62 197 LEU A C 1
ATOM 1560 O O . LEU A 1 197 ? -14.899 2.796 -10.078 1.00 77.62 197 LEU A O 1
ATOM 1564 N N . THR A 1 198 ? -14.869 0.545 -10.124 1.00 81.44 198 THR A N 1
ATOM 1565 C CA . THR A 1 198 ? -14.005 0.428 -11.317 1.00 81.44 198 THR A CA 1
ATOM 1566 C C . THR A 1 198 ? -14.573 1.160 -12.536 1.00 81.44 198 THR A C 1
ATOM 1568 O O . THR A 1 198 ? -13.819 1.711 -13.330 1.00 81.44 198 THR A O 1
ATOM 1571 N N . LYS A 1 199 ? -15.902 1.176 -12.703 1.00 80.25 199 LYS A N 1
ATOM 1572 C CA . LYS A 1 199 ? -16.570 1.801 -13.858 1.00 80.25 199 LYS A CA 1
ATOM 1573 C C . LYS A 1 199 ? -16.889 3.277 -13.637 1.00 80.25 199 LYS A C 1
ATOM 1575 O O . LYS A 1 199 ? -16.952 4.035 -14.599 1.00 80.25 199 LYS A O 1
ATOM 1580 N N . ALA A 1 200 ? -17.161 3.660 -12.393 1.00 75.62 200 ALA A N 1
ATOM 1581 C CA . ALA A 1 200 ? -17.683 4.977 -12.054 1.00 75.62 200 ALA A CA 1
ATOM 1582 C C . ALA A 1 200 ? -16.590 6.008 -11.739 1.00 75.62 200 ALA A C 1
ATOM 1584 O O . ALA A 1 200 ? -16.815 7.202 -11.931 1.00 75.62 200 ALA A O 1
ATOM 1585 N N . ARG A 1 201 ? -15.424 5.581 -11.233 1.00 73.69 201 ARG A N 1
ATOM 1586 C CA . ARG A 1 201 ? -14.355 6.503 -10.825 1.00 73.69 201 ARG A CA 1
ATOM 1587 C C . ARG A 1 201 ? -13.506 6.964 -12.006 1.00 73.69 201 ARG A C 1
ATOM 1589 O O . ARG A 1 201 ? -13.206 6.215 -12.933 1.00 73.69 201 ARG A O 1
ATOM 1596 N N . LYS A 1 202 ? -13.064 8.220 -11.928 1.00 83.00 202 LYS A N 1
ATOM 1597 C CA . LYS A 1 202 ? -12.108 8.803 -12.867 1.00 83.00 202 LYS A CA 1
ATOM 1598 C C . LYS A 1 202 ? -10.699 8.303 -12.554 1.00 83.00 202 LYS A C 1
ATOM 1600 O O . LYS A 1 202 ? -10.224 8.433 -11.427 1.00 83.00 202 LYS A O 1
ATOM 1605 N N . TYR A 1 203 ? -10.021 7.791 -13.574 1.00 85.44 203 TYR A N 1
ATOM 1606 C CA . TYR A 1 203 ? -8.617 7.412 -13.475 1.00 85.44 203 TYR A CA 1
ATOM 1607 C C . TYR A 1 203 ? -7.715 8.643 -13.579 1.00 85.44 203 TYR A C 1
ATOM 1609 O O . TYR A 1 203 ? -7.892 9.504 -14.444 1.00 85.44 203 TYR A O 1
ATOM 1617 N N . THR A 1 204 ? -6.737 8.711 -12.688 1.00 87.88 204 THR A N 1
ATOM 1618 C CA . THR A 1 204 ? -5.716 9.751 -12.615 1.00 87.88 204 THR A CA 1
ATOM 1619 C C . THR A 1 204 ? -4.426 9.198 -13.194 1.00 87.88 204 THR A C 1
ATOM 1621 O O . THR A 1 204 ? -3.918 8.174 -12.743 1.00 87.88 204 THR A O 1
ATOM 1624 N N . PHE A 1 205 ? -3.902 9.862 -14.219 1.00 89.69 205 PHE A N 1
ATOM 1625 C CA . PHE A 1 205 ? -2.663 9.447 -14.861 1.00 89.69 205 PHE A CA 1
ATOM 1626 C C . PHE A 1 205 ? -1.446 9.867 -14.033 1.00 89.69 205 PHE A C 1
ATOM 1628 O O . PHE A 1 205 ? -1.335 11.028 -13.637 1.00 89.69 205 PHE A O 1
ATOM 1635 N N . PHE A 1 206 ? -0.508 8.942 -13.844 1.00 88.56 206 PHE A N 1
ATOM 1636 C CA . PHE A 1 206 ? 0.823 9.200 -13.308 1.00 88.56 206 PHE A CA 1
ATOM 1637 C C . PHE A 1 206 ? 1.884 8.620 -14.237 1.00 88.56 206 PHE A C 1
ATOM 1639 O O . PHE A 1 206 ? 1.706 7.546 -14.798 1.00 88.56 206 PHE A O 1
ATOM 1646 N N . LYS A 1 207 ? 3.020 9.309 -14.376 1.00 92.88 207 LYS A N 1
ATOM 1647 C CA . LYS A 1 207 ? 4.161 8.744 -15.106 1.00 92.88 207 LYS A CA 1
ATOM 1648 C C . LYS A 1 207 ? 4.798 7.593 -14.313 1.00 92.88 207 LYS A C 1
ATOM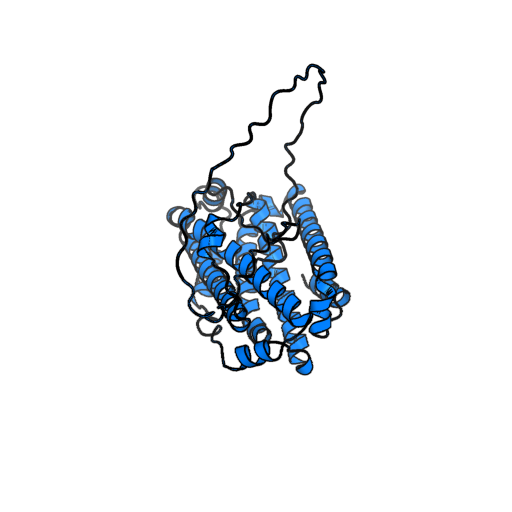 1650 O O . LYS A 1 207 ? 4.907 7.728 -13.091 1.00 92.88 207 LYS A O 1
ATOM 1655 N N . PRO A 1 208 ? 5.327 6.546 -14.974 1.00 93.81 208 PRO A N 1
ATOM 1656 C CA . PRO A 1 208 ? 5.997 5.412 -14.328 1.00 93.81 208 PRO A CA 1
ATOM 1657 C C . PRO A 1 208 ? 7.007 5.799 -13.249 1.00 93.81 208 PRO A C 1
ATOM 1659 O O . PRO A 1 208 ? 6.920 5.315 -12.125 1.00 93.81 208 PRO A O 1
ATOM 1662 N N . LYS A 1 209 ? 7.894 6.760 -13.542 1.00 92.06 209 LYS A N 1
ATOM 1663 C CA . LYS A 1 209 ? 8.872 7.267 -12.568 1.00 92.06 209 LYS A CA 1
ATOM 1664 C C . LYS A 1 209 ? 8.229 7.698 -11.244 1.00 92.06 209 LYS A C 1
ATOM 1666 O O . LYS A 1 209 ? 8.751 7.421 -10.171 1.00 92.06 209 LYS A O 1
ATOM 1671 N N . PHE A 1 210 ? 7.112 8.415 -11.320 1.00 91.50 210 PHE A N 1
ATOM 1672 C CA . PHE A 1 210 ? 6.428 8.936 -10.140 1.00 91.50 210 PHE A CA 1
ATOM 1673 C C . PHE A 1 210 ? 5.663 7.851 -9.391 1.00 91.50 210 PHE A C 1
ATOM 1675 O O . PHE A 1 210 ? 5.589 7.925 -8.171 1.00 91.50 210 PHE A O 1
ATOM 1682 N N . ILE A 1 211 ? 5.164 6.832 -10.095 1.00 90.81 211 ILE A N 1
ATOM 1683 C CA . ILE A 1 211 ? 4.601 5.635 -9.460 1.00 90.81 211 ILE A CA 1
ATOM 1684 C C . ILE A 1 211 ? 5.679 4.934 -8.640 1.00 90.81 211 ILE A C 1
ATOM 1686 O O . ILE A 1 211 ? 5.431 4.609 -7.491 1.00 90.81 211 ILE A O 1
ATOM 1690 N N . PHE A 1 212 ? 6.895 4.777 -9.170 1.00 92.44 212 PHE A N 1
ATOM 1691 C CA . PHE A 1 212 ? 7.962 4.110 -8.421 1.00 92.44 212 PHE A CA 1
ATOM 1692 C C . PHE A 1 212 ? 8.324 4.844 -7.128 1.00 92.44 212 PHE A C 1
ATOM 1694 O O . PHE A 1 212 ? 8.382 4.208 -6.081 1.00 92.44 212 PHE A O 1
ATOM 1701 N N . TYR A 1 213 ? 8.506 6.170 -7.165 1.00 90.88 213 TYR A N 1
ATOM 1702 C CA . TYR A 1 213 ? 8.773 6.933 -5.940 1.00 90.88 213 TYR A CA 1
ATOM 1703 C C . TYR A 1 213 ? 7.596 6.909 -4.965 1.00 90.88 213 TYR A C 1
ATOM 1705 O O . TYR A 1 213 ? 7.791 6.638 -3.783 1.00 90.88 213 TYR A O 1
ATOM 1713 N N . ALA A 1 214 ? 6.390 7.220 -5.450 1.00 88.06 214 ALA A N 1
ATOM 1714 C CA . ALA A 1 214 ? 5.219 7.349 -4.594 1.00 88.06 214 ALA A CA 1
ATOM 1715 C C . ALA A 1 214 ? 4.853 6.003 -3.969 1.00 88.06 214 ALA A C 1
ATOM 1717 O O . ALA A 1 214 ? 4.648 5.938 -2.765 1.00 88.06 214 ALA A O 1
ATOM 1718 N N . THR A 1 215 ? 4.828 4.925 -4.752 1.00 89.19 215 THR A N 1
ATOM 1719 C CA . THR A 1 215 ? 4.507 3.600 -4.229 1.00 89.19 215 THR A CA 1
ATOM 1720 C C . THR A 1 215 ? 5.583 3.114 -3.266 1.00 89.19 215 THR A C 1
ATOM 1722 O O . THR A 1 215 ? 5.225 2.764 -2.152 1.00 89.19 215 THR A O 1
ATOM 1725 N N . TYR A 1 216 ? 6.881 3.201 -3.598 1.00 91.62 216 TYR A N 1
ATOM 1726 C CA . TYR A 1 216 ? 7.948 2.814 -2.659 1.00 91.62 216 TYR A CA 1
ATOM 1727 C C . TYR A 1 216 ? 7.792 3.493 -1.288 1.00 91.62 216 TYR A C 1
ATOM 1729 O O . TYR A 1 216 ? 7.811 2.827 -0.254 1.00 91.62 216 TYR A O 1
ATOM 1737 N N . LEU A 1 217 ? 7.582 4.815 -1.286 1.00 89.38 217 LEU A N 1
ATOM 1738 C CA . LEU A 1 217 ? 7.348 5.563 -0.052 1.00 89.38 217 LEU A CA 1
ATOM 1739 C C . LEU A 1 217 ? 6.038 5.143 0.622 1.00 89.38 217 LEU A C 1
ATOM 1741 O O . LEU A 1 217 ? 6.016 5.004 1.839 1.00 89.38 217 LEU A O 1
ATOM 1745 N N . SER A 1 218 ? 4.962 4.903 -0.139 1.00 84.19 218 SER A N 1
ATOM 1746 C CA . SER A 1 218 ? 3.687 4.454 0.430 1.00 84.19 218 SER A CA 1
ATOM 1747 C C . SER A 1 218 ? 3.816 3.152 1.195 1.00 84.19 218 SER A C 1
ATOM 1749 O O . SER A 1 218 ? 3.186 3.031 2.240 1.00 84.19 218 SER A O 1
ATOM 1751 N N . GLU A 1 219 ? 4.553 2.191 0.647 1.00 86.31 219 GLU A N 1
ATOM 1752 C CA . GLU A 1 219 ? 4.700 0.854 1.218 1.00 86.31 219 GLU A CA 1
ATOM 1753 C C . GLU A 1 219 ? 5.525 0.915 2.511 1.00 86.31 219 GLU A C 1
ATOM 1755 O O . GLU A 1 219 ? 5.117 0.393 3.549 1.00 86.31 219 GLU A O 1
ATOM 1760 N N . LYS A 1 220 ? 6.646 1.655 2.505 1.00 88.31 220 LYS A N 1
ATOM 1761 C CA . LYS A 1 220 ? 7.485 1.829 3.705 1.00 88.31 220 LYS A CA 1
ATOM 1762 C C . LYS A 1 220 ? 6.782 2.629 4.804 1.00 88.31 220 LYS A C 1
ATOM 1764 O O . LYS A 1 220 ? 6.849 2.256 5.972 1.00 88.31 220 LYS A O 1
ATOM 1769 N N . ILE A 1 221 ? 6.053 3.683 4.441 1.00 84.81 221 ILE A N 1
ATOM 1770 C CA . ILE A 1 221 ? 5.239 4.450 5.392 1.00 84.81 221 ILE A CA 1
ATOM 1771 C C . ILE A 1 221 ? 4.083 3.597 5.923 1.00 84.81 221 ILE A C 1
ATOM 1773 O O . ILE A 1 221 ? 3.836 3.583 7.127 1.00 84.81 221 ILE A O 1
ATOM 1777 N N . GLY A 1 222 ? 3.387 2.862 5.051 1.00 81.88 222 GLY A N 1
ATOM 1778 C CA . GLY A 1 222 ? 2.296 1.960 5.428 1.00 81.88 222 GLY A CA 1
ATOM 1779 C C . GLY A 1 222 ? 2.739 0.927 6.461 1.00 81.88 222 GLY A C 1
ATOM 1780 O O . GLY A 1 222 ? 2.090 0.791 7.500 1.00 81.88 222 GLY A O 1
ATOM 1781 N N . TYR A 1 223 ? 3.899 0.296 6.236 1.00 87.44 223 TYR A N 1
ATOM 1782 C CA . TYR A 1 223 ? 4.525 -0.616 7.193 1.00 87.44 223 TYR A CA 1
ATOM 1783 C C . TYR A 1 223 ? 4.654 0.010 8.586 1.00 87.44 223 TYR A C 1
ATOM 1785 O O . TYR A 1 223 ? 4.116 -0.532 9.555 1.00 87.44 223 TYR A O 1
ATOM 1793 N N . TRP A 1 224 ? 5.325 1.164 8.685 1.00 88.69 224 TRP A N 1
ATOM 1794 C CA . TRP A 1 224 ? 5.591 1.820 9.967 1.00 88.69 224 TRP A CA 1
ATOM 1795 C C . TRP A 1 224 ? 4.315 2.264 10.677 1.00 88.69 224 TRP A C 1
ATOM 1797 O O . TRP A 1 224 ? 4.185 2.098 11.887 1.00 88.69 224 TRP A O 1
ATOM 1807 N N . ARG A 1 225 ? 3.318 2.746 9.934 1.00 88.44 225 ARG A N 1
ATOM 1808 C CA . ARG A 1 225 ? 2.019 3.120 10.507 1.00 88.44 225 ARG A CA 1
ATOM 1809 C C . ARG A 1 225 ? 1.308 1.921 11.116 1.00 88.44 225 ARG A C 1
ATOM 1811 O O . ARG A 1 225 ? 0.867 1.979 12.264 1.00 88.44 225 ARG A O 1
ATOM 1818 N N . TYR A 1 226 ? 1.203 0.830 10.364 1.00 87.50 226 TYR A N 1
ATOM 1819 C CA . TYR A 1 226 ? 0.483 -0.357 10.809 1.00 87.50 226 TYR A CA 1
ATOM 1820 C C . TYR A 1 226 ? 1.178 -1.058 11.968 1.00 87.50 226 TYR A C 1
ATOM 1822 O O . TYR A 1 226 ? 0.502 -1.428 12.930 1.00 87.50 226 TYR A O 1
ATOM 1830 N N . ILE A 1 227 ? 2.508 -1.182 11.935 1.00 87.69 227 ILE A N 1
ATOM 1831 C CA . ILE A 1 227 ? 3.239 -1.810 13.037 1.00 87.69 227 ILE A CA 1
ATOM 1832 C C . ILE A 1 227 ? 3.194 -0.955 14.308 1.00 87.69 227 ILE A C 1
ATOM 1834 O O . ILE A 1 227 ? 3.052 -1.508 15.399 1.00 87.69 227 ILE A O 1
ATOM 1838 N N . THR A 1 228 ? 3.245 0.375 14.192 1.00 91.62 228 THR A N 1
ATOM 1839 C CA . THR A 1 228 ? 3.132 1.284 15.341 1.00 91.62 228 THR A CA 1
ATOM 1840 C C . THR A 1 228 ? 1.746 1.208 15.971 1.00 91.62 228 THR A C 1
ATOM 1842 O O . THR A 1 228 ? 1.645 1.007 17.181 1.00 91.62 228 THR A O 1
ATOM 1845 N N . ILE A 1 229 ? 0.675 1.260 15.167 1.00 90.94 229 ILE A N 1
ATOM 1846 C CA . ILE A 1 229 ? -0.701 1.083 15.663 1.00 90.94 229 ILE A CA 1
ATOM 1847 C C . ILE A 1 229 ? -0.862 -0.290 16.327 1.00 90.94 229 ILE A C 1
ATOM 1849 O O . ILE A 1 229 ? -1.408 -0.385 17.425 1.00 90.94 229 ILE A O 1
ATOM 1853 N N . PHE A 1 230 ? -0.362 -1.357 15.697 1.00 91.62 230 PHE A N 1
ATOM 1854 C CA . PHE A 1 230 ? -0.429 -2.706 16.255 1.00 91.62 230 PHE A CA 1
ATOM 1855 C C . PHE A 1 230 ? 0.277 -2.804 17.610 1.00 91.62 230 PHE A C 1
ATOM 1857 O O . PHE A 1 230 ? -0.307 -3.300 18.572 1.00 91.62 230 PHE A O 1
ATOM 1864 N N . ARG A 1 231 ? 1.521 -2.319 17.706 1.00 94.06 231 ARG A N 1
ATOM 1865 C CA . ARG A 1 231 ? 2.311 -2.353 18.946 1.00 94.06 231 ARG A CA 1
ATOM 1866 C C . ARG A 1 231 ? 1.640 -1.554 20.059 1.00 94.06 231 ARG A C 1
ATOM 1868 O O . ARG A 1 231 ? 1.557 -2.053 21.179 1.00 94.06 231 ARG A O 1
ATOM 1875 N N . HIS A 1 232 ? 1.118 -0.370 19.739 1.00 94.62 232 HIS A N 1
ATOM 1876 C CA . HIS A 1 232 ? 0.364 0.462 20.677 1.00 94.62 232 HIS A CA 1
ATOM 1877 C C . HIS A 1 232 ? -0.873 -0.259 21.217 1.00 94.62 232 HIS A C 1
ATOM 1879 O O . HIS A 1 232 ? -1.040 -0.369 22.427 1.00 94.62 232 HIS A O 1
ATOM 1885 N N . LEU A 1 233 ? -1.710 -0.814 20.338 1.00 93.62 233 LEU A N 1
ATOM 1886 C CA . LEU A 1 233 ? -2.947 -1.495 20.735 1.00 93.62 233 LEU A CA 1
ATOM 1887 C C . LEU A 1 233 ? -2.703 -2.840 21.426 1.00 93.62 233 LEU A C 1
ATOM 1889 O O . LEU A 1 233 ? -3.512 -3.274 22.243 1.00 93.62 233 LEU A O 1
ATOM 1893 N N . LYS A 1 234 ? -1.577 -3.497 21.134 1.00 94.25 234 LYS A N 1
ATOM 1894 C CA . LYS A 1 234 ? -1.126 -4.683 21.868 1.00 94.25 234 LYS A CA 1
ATOM 1895 C C . LYS A 1 234 ? -0.724 -4.335 23.304 1.00 94.25 234 LYS A C 1
ATOM 1897 O O . LYS A 1 234 ? -0.980 -5.133 24.201 1.00 94.25 234 LYS A O 1
ATOM 1902 N N . ALA A 1 235 ? -0.098 -3.175 23.512 1.00 96.38 235 ALA A N 1
ATOM 1903 C CA . ALA A 1 235 ? 0.282 -2.681 24.835 1.00 96.38 235 ALA A CA 1
ATOM 1904 C C . ALA A 1 235 ? -0.901 -2.078 25.613 1.00 96.38 235 ALA A C 1
ATOM 1906 O O . ALA A 1 235 ? -0.910 -2.164 26.837 1.00 96.38 235 ALA A O 1
ATOM 1907 N N . ASN A 1 236 ? -1.902 -1.535 24.910 1.00 96.12 236 ASN A N 1
ATOM 1908 C CA . ASN A 1 236 ? -3.081 -0.887 25.490 1.00 96.12 236 ASN A CA 1
ATOM 1909 C C . ASN A 1 236 ? -4.390 -1.478 24.906 1.00 96.12 236 ASN A C 1
ATOM 1911 O O . ASN A 1 236 ? -5.042 -0.850 24.059 1.00 96.12 236 ASN A O 1
ATOM 1915 N N . PRO A 1 237 ? -4.781 -2.710 25.298 1.00 94.69 237 PRO A N 1
ATOM 1916 C CA . PRO A 1 237 ? -5.915 -3.425 24.704 1.00 94.69 237 PRO A CA 1
ATOM 1917 C C . PRO A 1 237 ? -7.275 -2.731 24.865 1.00 94.69 237 PRO A C 1
ATOM 1919 O O . PRO A 1 237 ? -8.197 -3.009 24.097 1.00 94.69 237 PRO A O 1
ATOM 1922 N N . GLU A 1 238 ? -7.421 -1.836 25.843 1.00 93.62 238 GLU A N 1
ATOM 1923 C CA . GLU A 1 238 ? -8.627 -1.045 26.096 1.00 93.62 238 GLU A CA 1
ATOM 1924 C C . GLU A 1 238 ? -8.978 -0.095 24.943 1.00 93.62 238 GLU A C 1
ATOM 1926 O O . GLU A 1 238 ? -10.155 0.182 24.717 1.00 93.62 238 GLU A O 1
ATOM 1931 N N . TYR A 1 239 ? -7.982 0.335 24.163 1.00 92.44 239 TYR A N 1
ATOM 1932 C CA . TYR A 1 239 ? -8.178 1.172 22.978 1.00 92.44 239 TYR A CA 1
ATOM 1933 C C . TYR A 1 239 ? -8.417 0.364 21.697 1.00 92.44 239 TYR A C 1
ATOM 1935 O O . TYR A 1 239 ? -8.605 0.926 20.616 1.00 92.44 239 TYR A O 1
ATOM 1943 N N . GLN A 1 240 ? -8.430 -0.970 21.774 1.00 90.94 240 GLN A N 1
ATOM 1944 C CA . GLN A 1 240 ? -8.663 -1.824 20.613 1.00 90.94 240 GLN A CA 1
ATOM 1945 C C . GLN A 1 240 ? -10.162 -1.916 20.295 1.00 90.94 240 GLN A C 1
ATOM 1947 O O . GLN A 1 240 ? -10.837 -2.910 20.574 1.00 90.94 240 GLN A O 1
ATOM 1952 N N . VAL A 1 241 ? -10.676 -0.872 19.648 1.00 90.88 241 VAL A N 1
ATOM 1953 C CA . VAL A 1 241 ? -12.106 -0.697 19.347 1.00 90.88 241 VAL A CA 1
ATOM 1954 C C . VAL A 1 241 ? -12.660 -1.688 18.314 1.00 90.88 241 VAL A C 1
ATOM 1956 O O . VAL A 1 241 ? -13.873 -1.882 18.229 1.00 90.88 241 VAL A O 1
ATOM 1959 N N . TYR A 1 242 ? -11.794 -2.328 17.521 1.00 93.81 242 TYR A N 1
ATOM 1960 C CA . TYR A 1 242 ? -12.190 -3.291 16.492 1.00 93.81 242 TYR A CA 1
ATOM 1961 C C . TYR A 1 242 ? -11.067 -4.311 16.197 1.00 93.81 242 TYR A C 1
ATOM 1963 O O . TYR A 1 242 ? -9.898 -3.926 16.186 1.00 93.81 242 TYR A O 1
ATOM 1971 N N . PRO A 1 243 ? -11.360 -5.601 15.918 1.00 94.50 243 PRO A N 1
ATOM 1972 C CA . PRO A 1 243 ? -10.323 -6.636 15.809 1.00 94.50 243 PRO A CA 1
ATOM 1973 C C . PRO A 1 243 ? -9.376 -6.525 14.608 1.00 94.50 243 PRO A C 1
ATOM 1975 O O . PRO A 1 243 ? -8.375 -7.237 14.582 1.00 94.50 243 PRO A O 1
ATOM 1978 N N . ILE A 1 244 ? -9.658 -5.662 13.622 1.00 92.44 244 ILE A N 1
ATOM 1979 C CA . ILE A 1 244 ? -8.840 -5.536 12.400 1.00 92.44 244 ILE A CA 1
ATOM 1980 C C . ILE A 1 244 ? -7.360 -5.283 12.701 1.00 92.44 244 ILE A C 1
ATOM 1982 O O . ILE A 1 244 ? -6.494 -5.836 12.031 1.00 92.44 244 ILE A O 1
ATOM 1986 N N . PHE A 1 245 ? -7.069 -4.521 13.757 1.00 89.94 245 PHE A N 1
ATOM 1987 C CA . PHE A 1 245 ? -5.708 -4.152 14.131 1.00 89.94 245 PHE A CA 1
ATOM 1988 C C . PHE A 1 245 ? -4.850 -5.358 14.529 1.00 89.94 245 PHE A C 1
ATOM 1990 O O . PHE A 1 245 ? -3.647 -5.341 14.297 1.00 89.94 245 PHE A O 1
ATOM 1997 N N . LYS A 1 246 ? -5.452 -6.452 15.023 1.00 91.31 246 LYS A N 1
ATOM 1998 C CA . LYS A 1 246 ? -4.734 -7.705 15.331 1.00 91.31 246 LYS A CA 1
ATOM 1999 C C . LYS A 1 246 ? -4.091 -8.340 14.092 1.00 91.31 246 LYS A C 1
ATOM 2001 O O . LYS A 1 246 ? -3.196 -9.164 14.220 1.00 91.31 246 LYS A O 1
ATOM 2006 N N . TYR A 1 247 ? -4.557 -7.976 12.899 1.00 91.69 247 TYR A N 1
ATOM 2007 C CA . TYR A 1 247 ? -4.092 -8.541 11.636 1.00 91.69 247 TYR A CA 1
ATOM 2008 C C . TYR A 1 247 ? -2.953 -7.725 11.015 1.00 91.69 247 TYR A C 1
ATOM 2010 O O . TYR A 1 247 ? -2.349 -8.191 10.048 1.00 91.69 247 TYR A O 1
ATOM 2018 N N . PHE A 1 248 ? -2.643 -6.546 11.566 1.00 87.88 248 PHE A N 1
ATOM 2019 C CA . PHE A 1 248 ? -1.679 -5.608 10.992 1.00 87.88 248 PHE A CA 1
ATOM 2020 C C . PHE A 1 248 ? -0.230 -6.098 11.061 1.00 87.88 248 PHE A C 1
ATOM 2022 O O . PHE A 1 248 ? 0.530 -5.774 10.160 1.00 87.88 248 PHE A O 1
ATOM 2029 N N . GLU A 1 249 ? 0.149 -6.917 12.049 1.00 88.12 249 GLU A N 1
ATOM 2030 C CA . GLU A 1 249 ? 1.523 -7.444 12.174 1.00 88.12 249 GLU A CA 1
ATOM 2031 C C . GLU A 1 249 ? 1.955 -8.277 10.961 1.00 88.12 249 GLU A C 1
ATOM 2033 O O . GLU A 1 249 ? 3.057 -8.116 10.449 1.00 88.12 249 GLU A O 1
ATOM 2038 N N . ASN A 1 250 ? 1.077 -9.149 10.471 1.00 87.44 250 ASN A N 1
ATOM 2039 C CA . ASN A 1 250 ? 1.353 -9.962 9.288 1.00 87.44 250 ASN A CA 1
ATOM 2040 C C . ASN A 1 250 ? 1.061 -9.196 7.997 1.00 87.44 250 ASN A C 1
ATOM 2042 O O . ASN A 1 250 ? 1.795 -9.352 7.023 1.00 87.44 250 ASN A O 1
ATOM 2046 N N . TRP A 1 251 ? 0.018 -8.356 7.985 1.00 89.12 251 TRP A N 1
ATOM 2047 C CA . TRP A 1 251 ? -0.285 -7.492 6.842 1.00 89.12 251 TRP A CA 1
ATOM 2048 C C . TRP A 1 251 ? 0.910 -6.596 6.521 1.00 89.12 251 TRP A C 1
ATOM 2050 O O . TRP A 1 251 ? 1.352 -6.579 5.380 1.00 89.12 251 TRP A O 1
ATOM 2060 N N . CYS A 1 252 ? 1.510 -5.920 7.506 1.00 86.56 252 CYS A N 1
ATOM 2061 C CA . CYS A 1 252 ? 2.634 -5.023 7.247 1.00 86.56 252 CYS A CA 1
ATOM 2062 C C . CYS A 1 252 ? 3.832 -5.754 6.616 1.00 86.56 252 CYS A C 1
ATOM 2064 O O . CYS A 1 252 ? 4.598 -5.141 5.883 1.00 86.56 252 CYS A O 1
ATOM 2066 N N . GLN A 1 253 ? 3.982 -7.067 6.817 1.00 89.38 253 GLN A N 1
ATOM 2067 C CA . GLN A 1 253 ? 5.002 -7.839 6.105 1.00 89.38 253 GLN A CA 1
ATOM 2068 C C . GLN A 1 253 ? 4.721 -7.948 4.597 1.00 89.38 253 GLN A C 1
ATOM 2070 O O . GLN A 1 253 ? 5.678 -7.986 3.825 1.00 89.38 253 GLN A O 1
ATOM 2075 N N . ASP A 1 254 ? 3.452 -7.968 4.160 1.00 91.56 254 ASP A N 1
ATOM 2076 C CA . ASP A 1 254 ? 3.108 -7.841 2.734 1.00 91.56 254 ASP A CA 1
ATOM 2077 C C . ASP A 1 254 ? 3.588 -6.485 2.210 1.00 91.56 254 ASP A C 1
ATOM 2079 O O . ASP A 1 254 ? 4.378 -6.463 1.269 1.00 91.56 254 ASP A O 1
ATOM 2083 N N . GLU A 1 255 ? 3.242 -5.385 2.888 1.00 88.94 255 GLU A N 1
ATOM 2084 C CA . GLU A 1 255 ? 3.691 -4.028 2.518 1.00 88.94 255 GLU A CA 1
ATOM 2085 C C . GLU A 1 255 ? 5.226 -3.929 2.483 1.00 88.94 255 GLU A C 1
ATOM 2087 O O . GLU A 1 255 ? 5.811 -3.311 1.595 1.00 88.94 255 GLU A O 1
ATOM 2092 N N . ASN A 1 256 ? 5.930 -4.581 3.418 1.00 91.12 256 ASN A N 1
ATOM 2093 C CA . ASN A 1 256 ? 7.390 -4.579 3.402 1.00 91.12 256 ASN A CA 1
ATOM 2094 C C . ASN A 1 256 ? 7.949 -5.295 2.159 1.00 91.12 256 ASN A C 1
ATOM 2096 O O . ASN A 1 256 ? 8.825 -4.741 1.492 1.00 91.12 256 ASN A O 1
ATOM 2100 N N . ARG A 1 257 ? 7.413 -6.474 1.806 1.00 94.94 257 ARG A N 1
ATOM 2101 C CA . ARG A 1 257 ? 7.785 -7.208 0.580 1.00 94.94 257 ARG A CA 1
ATOM 2102 C C . ARG A 1 257 ? 7.452 -6.414 -0.684 1.00 94.94 257 ARG A C 1
ATOM 2104 O O . ARG A 1 257 ? 8.230 -6.409 -1.638 1.00 94.94 257 ARG A O 1
ATOM 2111 N N . HIS A 1 258 ? 6.319 -5.714 -0.689 1.00 95.62 258 HIS A N 1
ATOM 2112 C CA . HIS A 1 258 ? 5.923 -4.806 -1.768 1.00 95.62 258 HIS A CA 1
ATOM 2113 C C . HIS A 1 258 ? 6.942 -3.671 -1.906 1.00 95.62 258 HIS A C 1
ATOM 2115 O O . HIS A 1 258 ? 7.446 -3.418 -3.002 1.00 95.62 258 HIS A O 1
ATOM 2121 N N . GLY A 1 259 ? 7.330 -3.053 -0.790 1.00 93.94 259 GLY A N 1
ATOM 2122 C CA . GLY A 1 259 ? 8.374 -2.033 -0.736 1.00 93.94 259 GLY A CA 1
ATOM 2123 C C . GLY A 1 259 ? 9.739 -2.531 -1.221 1.00 93.94 259 GLY A C 1
ATOM 2124 O O . GLY A 1 259 ? 10.427 -1.811 -1.946 1.00 93.94 259 GLY A O 1
ATOM 2125 N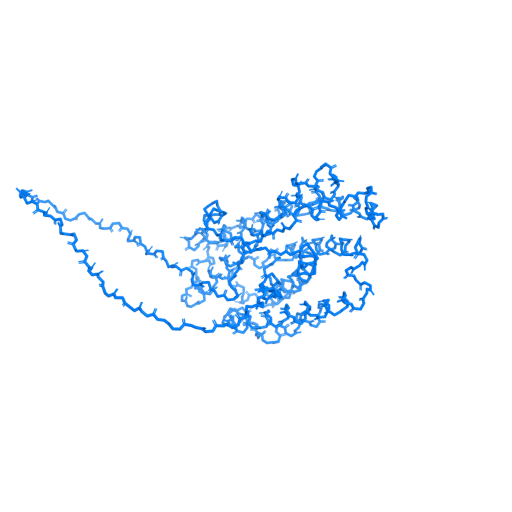 N . ASP A 1 260 ? 10.128 -3.760 -0.881 1.00 96.12 260 ASP A N 1
ATOM 2126 C CA . ASP A 1 260 ? 11.394 -4.359 -1.325 1.00 96.12 260 ASP A CA 1
ATOM 2127 C C . ASP A 1 260 ? 11.402 -4.606 -2.839 1.00 96.12 260 ASP A C 1
ATOM 2129 O O . ASP A 1 260 ? 12.389 -4.304 -3.517 1.00 96.12 260 ASP A O 1
ATOM 2133 N N . PHE A 1 261 ? 10.272 -5.032 -3.406 1.00 97.44 261 PHE A N 1
ATOM 2134 C CA . PHE A 1 261 ? 10.119 -5.106 -4.855 1.00 97.44 261 PHE A CA 1
ATOM 2135 C C . PHE A 1 261 ? 10.216 -3.731 -5.518 1.00 97.44 261 PHE A C 1
ATOM 2137 O O . PHE A 1 261 ? 10.998 -3.564 -6.454 1.00 97.44 261 PHE A O 1
ATOM 2144 N N . PHE A 1 262 ? 9.509 -2.715 -5.017 1.00 95.81 262 PHE A N 1
ATOM 2145 C CA . PHE A 1 262 ? 9.610 -1.356 -5.561 1.00 95.81 262 PHE A CA 1
ATOM 2146 C C . PHE A 1 262 ? 11.014 -0.748 -5.407 1.00 95.81 262 PHE A C 1
ATOM 2148 O O . PHE A 1 262 ? 11.449 0.013 -6.275 1.00 95.81 262 PHE A O 1
ATOM 2155 N N . SER A 1 263 ? 11.759 -1.130 -4.367 1.00 95.31 263 SER A N 1
ATOM 2156 C CA . SER A 1 263 ? 13.182 -0.806 -4.226 1.00 95.31 263 SER A CA 1
ATOM 2157 C C . SER A 1 263 ? 14.003 -1.407 -5.368 1.00 95.31 263 SER A C 1
ATOM 2159 O O . SER A 1 263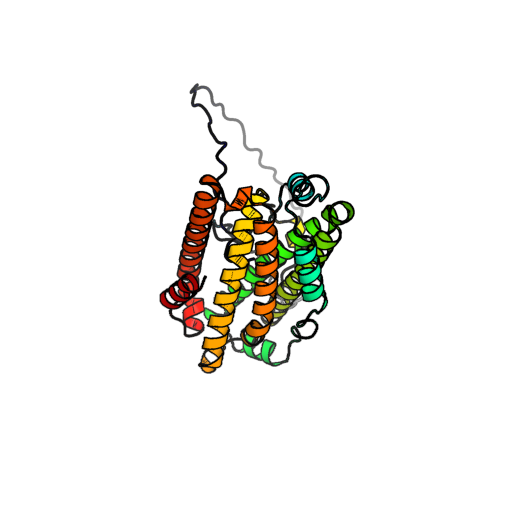 ? 14.770 -0.691 -6.015 1.00 95.31 263 SER A O 1
ATOM 2161 N N . ALA A 1 264 ? 13.796 -2.688 -5.689 1.00 96.69 264 ALA A N 1
ATOM 2162 C CA . ALA A 1 264 ? 14.441 -3.331 -6.833 1.00 96.69 264 ALA A CA 1
ATOM 2163 C C . ALA A 1 264 ? 14.052 -2.664 -8.168 1.00 96.69 264 ALA A C 1
ATOM 2165 O O . ALA A 1 264 ? 14.922 -2.425 -9.007 1.00 96.69 264 ALA A O 1
ATOM 2166 N N . LEU A 1 265 ? 12.783 -2.264 -8.347 1.00 95.44 265 LEU A N 1
ATOM 2167 C CA . LEU A 1 265 ? 12.349 -1.506 -9.531 1.00 95.44 265 LEU A CA 1
ATOM 2168 C C . LEU A 1 265 ? 13.073 -0.159 -9.650 1.00 95.44 265 LEU A C 1
ATOM 2170 O O . LEU A 1 265 ? 13.490 0.207 -10.745 1.00 95.44 265 LEU A O 1
ATOM 2174 N N . LEU A 1 266 ? 13.256 0.572 -8.546 1.00 94.56 266 LEU A N 1
ATOM 2175 C CA . LEU A 1 266 ? 14.000 1.834 -8.541 1.00 94.56 266 LEU A CA 1
ATOM 2176 C C . LEU A 1 266 ? 15.489 1.624 -8.852 1.00 94.56 266 LEU A C 1
ATOM 2178 O O . LEU A 1 266 ? 16.046 2.357 -9.670 1.00 94.56 266 LEU A O 1
ATOM 2182 N N . LYS A 1 267 ? 16.133 0.614 -8.252 1.00 94.44 267 LYS A N 1
ATOM 2183 C CA . LYS A 1 267 ? 17.546 0.272 -8.517 1.00 94.44 267 LYS A CA 1
ATOM 2184 C C . LYS A 1 267 ? 17.782 -0.124 -9.974 1.00 94.44 267 LYS A C 1
ATOM 2186 O O . LYS A 1 267 ? 18.785 0.274 -10.561 1.00 94.44 267 LYS A O 1
ATOM 2191 N N . ALA A 1 268 ? 16.830 -0.840 -10.568 1.00 94.75 268 ALA A N 1
ATOM 2192 C CA . ALA A 1 268 ? 16.839 -1.226 -11.975 1.00 94.75 268 ALA A CA 1
ATOM 2193 C C . ALA A 1 268 ? 16.688 -0.036 -12.946 1.00 94.75 268 ALA A C 1
ATOM 2195 O O . ALA A 1 268 ? 16.811 -0.207 -14.161 1.00 94.75 268 ALA A O 1
ATOM 2196 N N . GLN A 1 269 ? 16.425 1.168 -12.423 1.00 94.50 269 GLN A N 1
ATOM 2197 C CA . GLN A 1 269 ? 16.315 2.417 -13.172 1.00 94.50 269 GLN A CA 1
ATOM 2198 C C . GLN A 1 269 ? 17.246 3.489 -12.578 1.00 94.50 269 GLN A C 1
ATOM 2200 O O . GLN A 1 269 ? 16.776 4.451 -11.963 1.00 94.50 269 GLN A O 1
ATOM 2205 N N . PRO A 1 270 ? 18.577 3.386 -12.765 1.00 92.25 270 PRO A N 1
ATOM 2206 C CA . PRO A 1 270 ? 19.550 4.298 -12.155 1.00 92.25 270 PRO A CA 1
ATOM 2207 C C . PRO A 1 270 ? 19.295 5.788 -12.436 1.00 92.25 270 PRO A C 1
ATOM 2209 O O . PRO A 1 270 ? 19.599 6.645 -11.604 1.00 92.25 270 PRO A O 1
ATOM 2212 N N . GLN A 1 271 ? 18.689 6.115 -13.581 1.00 92.12 271 GLN A N 1
ATOM 2213 C CA . GLN A 1 271 ? 18.266 7.468 -13.957 1.00 92.12 271 GLN A CA 1
ATOM 2214 C C . GLN A 1 271 ? 17.199 8.062 -13.020 1.00 92.12 271 GLN A C 1
ATOM 2216 O O . GLN A 1 271 ? 16.973 9.269 -13.021 1.00 92.12 271 GLN A O 1
ATOM 2221 N N . PHE A 1 272 ? 16.539 7.234 -12.211 1.00 91.94 272 PHE A N 1
ATOM 2222 C CA . PHE A 1 272 ? 15.598 7.660 -11.180 1.00 91.94 272 PHE A CA 1
ATOM 2223 C C . PHE A 1 272 ? 16.251 7.800 -9.800 1.00 91.94 272 PHE A C 1
ATOM 2225 O O . PHE A 1 272 ? 15.590 8.251 -8.874 1.00 91.94 272 PHE A O 1
ATOM 2232 N N . LEU A 1 273 ? 17.535 7.492 -9.622 1.00 90.50 273 LEU A N 1
ATOM 2233 C CA . LEU A 1 273 ? 18.184 7.599 -8.307 1.00 90.50 273 LEU A CA 1
ATOM 2234 C C . LEU A 1 273 ? 19.444 8.467 -8.320 1.00 90.50 273 LEU A C 1
ATOM 2236 O O . LEU A 1 273 ? 19.708 9.203 -7.368 1.00 90.50 273 LEU A O 1
ATOM 2240 N N . ASN A 1 274 ? 20.221 8.401 -9.398 1.00 89.75 274 ASN A N 1
ATOM 2241 C CA . ASN A 1 274 ? 21.624 8.795 -9.329 1.00 89.75 274 ASN A CA 1
ATOM 2242 C C . ASN A 1 274 ? 21.888 10.237 -9.769 1.00 89.75 274 ASN A C 1
ATOM 2244 O O . ASN A 1 274 ? 22.820 10.865 -9.258 1.00 89.75 274 ASN A O 1
ATOM 2248 N N . ASP A 1 275 ? 21.083 10.784 -10.684 1.00 89.69 275 ASP A N 1
ATOM 2249 C CA . ASP A 1 275 ? 21.295 12.145 -11.177 1.00 89.69 275 ASP A CA 1
ATOM 2250 C C . ASP A 1 275 ? 20.781 13.224 -10.197 1.00 89.69 275 ASP A C 1
ATOM 2252 O O . ASP A 1 275 ? 20.054 12.965 -9.233 1.00 89.69 275 ASP A O 1
ATOM 2256 N N . TRP A 1 276 ? 21.191 14.476 -10.414 1.00 93.50 276 TRP A N 1
ATOM 2257 C CA . TRP A 1 276 ? 20.803 15.578 -9.530 1.00 93.50 276 TRP A CA 1
ATOM 2258 C C . TRP A 1 276 ? 19.288 15.834 -9.533 1.00 93.50 276 TRP A C 1
ATOM 2260 O O . TRP A 1 276 ? 18.726 16.201 -8.499 1.00 93.50 276 TRP A O 1
ATOM 2270 N N . LYS A 1 277 ? 18.613 15.617 -10.671 1.00 92.88 277 LYS A N 1
ATOM 2271 C CA . LYS A 1 277 ? 17.163 15.798 -10.799 1.00 92.88 277 LYS A CA 1
ATOM 2272 C C . LYS A 1 277 ? 16.436 14.710 -10.023 1.00 92.88 277 LYS A C 1
ATOM 2274 O O . LYS A 1 277 ? 15.476 15.018 -9.331 1.00 92.88 277 LYS A O 1
ATOM 2279 N N . ALA A 1 278 ? 16.887 13.467 -10.119 1.00 91.31 278 ALA A N 1
ATOM 2280 C CA . ALA A 1 278 ? 16.401 12.313 -9.387 1.00 91.31 278 ALA A CA 1
ATOM 2281 C C . ALA A 1 278 ? 16.496 12.556 -7.883 1.00 91.31 278 ALA A C 1
ATOM 2283 O O . ALA A 1 278 ? 15.493 12.423 -7.197 1.00 91.31 278 ALA A O 1
ATOM 2284 N N . LYS A 1 279 ? 17.635 13.051 -7.383 1.00 91.50 279 LYS A N 1
ATOM 2285 C CA . LYS A 1 279 ? 17.779 13.417 -5.963 1.00 91.50 279 LYS A CA 1
ATOM 2286 C C . LYS A 1 279 ? 16.790 14.500 -5.523 1.00 91.50 279 LYS A C 1
ATOM 2288 O O . LYS A 1 279 ? 16.247 14.418 -4.422 1.00 91.50 279 LYS A O 1
ATOM 2293 N N . LEU A 1 280 ? 16.536 15.509 -6.362 1.00 93.94 280 LEU A N 1
ATOM 2294 C CA . LEU A 1 280 ? 15.505 16.515 -6.081 1.00 93.94 280 LEU A CA 1
ATOM 2295 C C . LEU A 1 280 ? 14.097 15.919 -6.114 1.00 93.94 280 LEU A C 1
ATOM 2297 O O . LEU A 1 280 ? 13.294 16.254 -5.251 1.00 93.94 280 LEU A O 1
ATOM 2301 N N . TRP A 1 281 ? 13.809 15.021 -7.058 1.00 91.62 281 TRP A N 1
ATOM 2302 C CA . TRP A 1 281 ? 12.535 14.311 -7.111 1.00 91.62 281 TRP A CA 1
ATOM 2303 C C . TRP A 1 281 ? 12.327 13.452 -5.869 1.00 91.62 281 TRP A C 1
ATOM 2305 O O . TRP A 1 281 ? 11.280 13.578 -5.251 1.00 91.62 281 TRP A O 1
ATOM 2315 N N . SER A 1 282 ? 13.315 12.667 -5.440 1.00 88.88 282 SER A N 1
ATOM 2316 C CA . SER A 1 282 ? 13.216 11.873 -4.213 1.00 88.88 282 SER A CA 1
ATOM 2317 C C . SER A 1 282 ? 12.912 12.755 -3.003 1.00 88.88 282 SER A C 1
ATOM 2319 O O . SER A 1 282 ? 11.949 12.494 -2.294 1.00 88.88 282 SER A O 1
ATOM 2321 N N . ARG A 1 283 ? 13.645 13.864 -2.817 1.00 91.00 283 ARG A N 1
ATOM 2322 C CA . ARG A 1 283 ? 13.374 14.829 -1.731 1.00 91.00 283 ARG A CA 1
ATOM 2323 C C . ARG A 1 283 ? 11.984 15.446 -1.833 1.00 91.00 283 ARG A C 1
ATOM 2325 O O . ARG A 1 283 ? 11.305 15.590 -0.823 1.00 91.00 283 ARG A O 1
ATOM 2332 N N . PHE A 1 284 ? 11.565 15.806 -3.044 1.00 91.38 284 PHE A N 1
ATOM 2333 C CA . PHE A 1 284 ? 10.245 16.366 -3.295 1.00 91.38 284 PHE A CA 1
ATOM 2334 C C . PHE A 1 284 ? 9.138 15.371 -2.940 1.00 91.38 284 PHE A C 1
ATOM 2336 O O . PHE A 1 284 ? 8.185 15.759 -2.272 1.00 91.38 284 PHE A O 1
ATOM 2343 N N . PHE A 1 285 ? 9.260 14.107 -3.353 1.00 88.75 285 PHE A N 1
ATOM 2344 C CA . PHE A 1 285 ? 8.287 13.066 -3.030 1.00 88.75 285 PHE A CA 1
ATOM 2345 C C . PHE A 1 285 ? 8.288 12.754 -1.535 1.00 88.75 285 PHE A C 1
ATOM 2347 O O . PHE A 1 285 ? 7.213 12.742 -0.953 1.00 88.75 285 PHE A O 1
ATOM 2354 N N . CYS A 1 286 ? 9.450 12.616 -0.890 1.00 88.00 286 CYS A N 1
ATOM 2355 C CA . CYS A 1 286 ? 9.533 12.459 0.566 1.00 88.00 286 CYS A CA 1
ATOM 2356 C C . CYS A 1 286 ? 8.802 13.594 1.295 1.00 88.00 286 CYS A C 1
ATOM 2358 O O . CYS A 1 286 ? 7.919 13.335 2.108 1.00 88.00 286 CYS A O 1
ATOM 2360 N N . LEU A 1 287 ? 9.112 14.851 0.956 1.00 89.75 287 LEU A N 1
ATOM 2361 C CA . LEU A 1 287 ? 8.474 16.012 1.576 1.00 89.75 287 LEU A CA 1
ATOM 2362 C C . LEU A 1 287 ? 6.974 16.061 1.288 1.00 89.75 287 LEU A C 1
ATOM 2364 O O . LEU A 1 287 ? 6.184 16.337 2.182 1.00 89.75 287 LEU A O 1
ATOM 2368 N N . SER A 1 288 ? 6.574 15.816 0.045 1.00 88.12 288 SER A N 1
ATOM 2369 C CA . SER A 1 288 ? 5.174 15.931 -0.347 1.00 88.12 288 SER A CA 1
ATOM 2370 C C . SER A 1 288 ? 4.326 14.827 0.273 1.00 88.12 288 SER A C 1
ATOM 2372 O O . SER A 1 288 ? 3.242 15.117 0.759 1.00 88.12 288 SER A O 1
ATOM 2374 N N . VAL A 1 289 ? 4.825 13.586 0.315 1.00 83.06 289 VAL A N 1
ATOM 2375 C CA . VAL A 1 289 ? 4.132 12.473 0.976 1.00 83.06 289 VAL A CA 1
ATOM 2376 C C . VAL A 1 289 ? 4.008 12.763 2.465 1.00 83.06 289 VAL A C 1
ATOM 2378 O O . VAL A 1 289 ? 2.924 12.602 3.016 1.00 83.06 289 VAL A O 1
ATOM 2381 N N . TYR A 1 290 ? 5.076 13.262 3.092 1.00 83.69 290 TYR A N 1
ATOM 2382 C CA . TYR A 1 290 ? 5.035 13.692 4.485 1.00 83.69 290 TYR A CA 1
ATOM 2383 C C . TYR A 1 290 ? 3.963 14.764 4.721 1.00 83.69 290 TYR A C 1
ATOM 2385 O O . TYR A 1 290 ? 3.084 14.571 5.555 1.00 83.69 290 TYR A O 1
ATOM 2393 N N . VAL A 1 291 ? 4.000 15.874 3.979 1.00 87.44 291 VAL A N 1
ATOM 2394 C CA . VAL A 1 291 ? 3.040 16.976 4.149 1.00 87.44 291 VAL A CA 1
ATOM 2395 C C . VAL A 1 291 ? 1.612 16.485 3.942 1.00 87.44 291 VAL A C 1
ATOM 2397 O O . VAL A 1 291 ? 0.730 16.811 4.732 1.00 87.44 291 VAL A O 1
ATOM 2400 N N . THR A 1 292 ? 1.375 15.686 2.904 1.00 83.81 292 THR A N 1
ATOM 2401 C CA . THR A 1 292 ? 0.057 15.117 2.629 1.00 83.81 292 THR A CA 1
ATOM 2402 C C . THR A 1 292 ? -0.411 14.211 3.763 1.00 83.81 292 THR A C 1
ATOM 2404 O O . THR A 1 292 ? -1.541 14.371 4.212 1.00 83.81 292 THR A O 1
ATOM 2407 N N . MET A 1 293 ? 0.453 13.329 4.271 1.00 82.44 293 MET A N 1
ATOM 2408 C CA . MET A 1 293 ? 0.147 12.447 5.399 1.00 82.44 293 MET A CA 1
ATOM 2409 C C . MET A 1 293 ? -0.186 13.248 6.657 1.00 82.44 293 MET A C 1
ATOM 2411 O O . MET A 1 293 ? -1.283 13.102 7.183 1.00 82.44 293 MET A O 1
ATOM 2415 N N . TYR A 1 294 ? 0.693 14.167 7.058 1.00 85.06 294 TYR A N 1
ATOM 2416 C CA . TYR A 1 294 ? 0.496 15.010 8.236 1.00 85.06 294 TYR A CA 1
ATOM 2417 C C . TYR A 1 294 ? -0.822 15.790 8.165 1.00 85.06 294 TYR A C 1
ATOM 2419 O O . TYR A 1 294 ? -1.592 15.833 9.119 1.00 85.06 294 TYR A O 1
ATOM 2427 N N . LEU A 1 295 ? -1.135 16.389 7.010 1.00 86.56 295 LEU A N 1
ATOM 2428 C CA . LEU A 1 295 ? -2.399 17.106 6.827 1.00 86.56 295 LEU A CA 1
ATOM 2429 C C . LEU A 1 295 ? -3.613 16.171 6.887 1.00 86.56 295 LEU A C 1
ATOM 2431 O O . LEU A 1 295 ? -4.653 16.558 7.420 1.00 86.56 295 LEU A O 1
ATOM 2435 N N . ASN A 1 296 ? -3.498 14.965 6.336 1.00 83.25 296 ASN A N 1
ATOM 2436 C CA . ASN A 1 296 ? -4.567 13.973 6.344 1.00 83.25 296 ASN A CA 1
ATOM 2437 C C . ASN A 1 296 ? -4.831 13.446 7.759 1.00 83.25 296 ASN A C 1
ATOM 2439 O O . ASN A 1 296 ? -5.982 13.329 8.169 1.00 83.25 296 ASN A O 1
ATOM 2443 N N . ASP A 1 297 ? -3.778 13.201 8.527 1.00 84.62 297 ASP A N 1
ATOM 2444 C CA . ASP A 1 297 ? -3.869 12.708 9.894 1.00 84.62 297 ASP A CA 1
ATOM 2445 C C . ASP A 1 297 ? -4.355 13.788 10.858 1.00 84.62 297 ASP A C 1
ATOM 2447 O O . ASP A 1 297 ? -5.258 13.520 11.650 1.00 84.62 297 ASP A O 1
ATOM 2451 N N . CYS A 1 298 ? -3.923 15.042 10.688 1.00 85.06 298 CYS A N 1
ATOM 2452 C CA . CYS A 1 298 ? -4.510 16.186 11.395 1.00 85.06 298 CYS A CA 1
ATOM 2453 C C . CYS A 1 298 ? -6.022 16.335 11.133 1.00 85.06 298 CYS A C 1
ATOM 2455 O O . CYS A 1 298 ? -6.774 16.732 12.019 1.00 85.06 298 CYS A O 1
ATOM 2457 N N . GLN A 1 299 ? -6.507 16.015 9.925 1.00 83.31 299 GLN A N 1
ATOM 2458 C CA . GLN A 1 299 ? -7.954 15.997 9.645 1.00 83.31 299 GLN A CA 1
ATOM 2459 C C . GLN A 1 299 ? -8.679 14.824 10.317 1.00 83.31 299 GLN A C 1
ATOM 2461 O O . GLN A 1 299 ? -9.907 14.828 10.408 1.00 83.31 299 GLN A O 1
ATOM 2466 N N . ARG A 1 300 ? -7.933 13.822 10.782 1.00 82.75 300 ARG A N 1
ATOM 2467 C CA . ARG A 1 300 ? -8.429 12.578 11.372 1.00 82.75 300 ARG A CA 1
ATOM 2468 C C . ARG A 1 300 ? -8.004 12.416 12.826 1.00 82.75 300 ARG A C 1
ATOM 2470 O O . ARG A 1 300 ? -8.014 11.297 13.330 1.00 82.75 300 ARG A O 1
ATOM 2477 N N . THR A 1 301 ? -7.696 13.505 13.524 1.00 88.88 301 THR A N 1
ATOM 2478 C CA . THR A 1 301 ? -7.240 13.450 14.918 1.00 88.88 301 THR A CA 1
ATOM 2479 C C . THR A 1 301 ? -8.159 12.624 15.818 1.00 88.88 301 THR A C 1
ATOM 2481 O O . THR A 1 301 ? -7.692 11.768 16.563 1.00 88.88 301 THR A O 1
ATOM 2484 N N . ALA A 1 302 ? -9.476 12.751 15.637 1.00 88.00 302 ALA A N 1
ATOM 2485 C CA . ALA A 1 302 ? -10.458 11.986 16.399 1.00 88.00 302 ALA A CA 1
ATOM 2486 C C . ALA A 1 302 ? -10.369 10.454 16.202 1.00 88.00 302 ALA A C 1
ATOM 2488 O O . ALA A 1 302 ? -10.787 9.705 17.083 1.00 88.00 302 ALA A O 1
ATOM 2489 N N . PHE A 1 303 ? -9.837 9.964 15.073 1.00 88.56 303 PHE A N 1
ATOM 2490 C CA . PHE A 1 303 ? -9.562 8.534 14.888 1.00 88.56 303 PHE A CA 1
ATOM 2491 C C . PHE A 1 303 ? -8.422 8.079 15.798 1.00 88.56 303 PHE A C 1
ATOM 2493 O O . PHE A 1 303 ? -8.590 7.114 16.540 1.00 88.56 303 PHE A O 1
ATOM 2500 N N . TYR A 1 304 ? -7.286 8.780 15.744 1.00 89.50 304 TYR A N 1
ATOM 2501 C CA . TYR A 1 304 ? -6.088 8.438 16.510 1.00 89.50 304 TYR A CA 1
ATOM 2502 C C . TYR A 1 304 ? -6.329 8.567 18.011 1.00 89.50 304 TYR A C 1
ATOM 2504 O O . TYR A 1 304 ? -6.045 7.630 18.754 1.00 89.50 304 TYR A O 1
ATOM 2512 N N . GLU A 1 305 ? -6.965 9.653 18.447 1.00 90.81 305 GLU A N 1
ATOM 2513 C CA . GLU A 1 305 ? -7.361 9.830 19.847 1.00 90.81 305 GLU A CA 1
ATOM 2514 C C . GLU A 1 305 ? -8.339 8.733 20.296 1.00 90.81 305 GLU A C 1
ATOM 2516 O O . GLU A 1 305 ? -8.227 8.209 21.403 1.00 90.81 305 GLU A O 1
ATOM 2521 N N . GLY A 1 306 ? -9.255 8.315 19.414 1.00 87.44 306 GLY A N 1
ATOM 2522 C CA . GLY A 1 306 ? -10.189 7.216 19.668 1.00 87.44 306 GLY A CA 1
ATOM 2523 C C . GLY A 1 306 ? -9.520 5.852 19.874 1.00 87.44 306 GLY A C 1
ATOM 2524 O O . GLY A 1 306 ? -10.120 4.972 20.489 1.00 87.44 306 GLY A O 1
ATOM 2525 N N . ILE A 1 307 ? -8.283 5.684 19.402 1.00 89.75 307 ILE A N 1
ATOM 2526 C CA . ILE A 1 307 ? -7.440 4.506 19.653 1.00 89.75 307 ILE A CA 1
ATOM 2527 C C . ILE A 1 307 ? -6.288 4.805 20.627 1.00 89.75 307 ILE A C 1
ATOM 2529 O O . ILE A 1 307 ? -5.327 4.041 20.703 1.00 89.75 307 ILE A O 1
ATOM 2533 N N . GLY A 1 308 ? -6.383 5.894 21.395 1.00 92.12 308 GLY A N 1
ATOM 2534 C CA . GLY A 1 308 ? -5.436 6.233 22.460 1.00 92.12 308 GLY A CA 1
ATOM 2535 C C . GLY A 1 308 ? -4.082 6.745 21.972 1.00 92.12 308 GLY A C 1
ATOM 2536 O O . GLY A 1 308 ? -3.101 6.632 22.702 1.00 92.12 308 GLY A O 1
ATOM 2537 N N . LEU A 1 309 ? -4.005 7.263 20.746 1.00 92.62 309 LEU A N 1
ATOM 2538 C CA . LEU A 1 309 ? -2.801 7.862 20.173 1.00 92.62 309 LEU A CA 1
ATOM 2539 C C . LEU A 1 309 ? -2.923 9.386 20.119 1.00 92.62 309 LEU A C 1
ATOM 2541 O O . LEU A 1 309 ? -3.946 9.922 19.695 1.00 92.62 309 LEU A O 1
ATOM 2545 N N . ASP A 1 310 ? -1.836 10.080 20.455 1.00 94.94 310 ASP A N 1
ATOM 2546 C CA . ASP A 1 310 ? -1.666 11.469 20.036 1.00 94.94 310 ASP A CA 1
ATOM 2547 C C . ASP A 1 310 ? -1.322 11.488 18.542 1.00 94.94 310 ASP A C 1
ATOM 2549 O O . ASP A 1 310 ? -0.378 10.833 18.099 1.00 94.94 310 ASP A O 1
ATOM 2553 N N . THR A 1 311 ? -2.111 12.222 17.755 1.00 90.94 311 THR A N 1
ATOM 2554 C CA . THR A 1 311 ? -1.974 12.239 16.288 1.00 90.94 311 THR A CA 1
ATOM 2555 C C . THR A 1 311 ? -0.618 12.774 15.849 1.00 90.94 311 THR A C 1
ATOM 2557 O O . THR A 1 311 ? -0.000 12.231 14.938 1.00 90.94 311 THR A O 1
ATOM 2560 N N . LYS A 1 312 ? -0.147 13.843 16.495 1.00 91.81 312 LYS A N 1
ATOM 2561 C CA . LYS A 1 312 ? 1.070 14.538 16.088 1.00 91.81 312 LYS A CA 1
ATOM 2562 C C . LYS A 1 312 ? 2.306 13.725 16.455 1.00 91.81 312 LYS A C 1
ATOM 2564 O O . LYS A 1 312 ? 3.219 13.622 15.640 1.00 91.81 312 LYS A O 1
ATOM 2569 N N . GLU A 1 313 ? 2.332 13.148 17.653 1.00 93.88 313 GLU A N 1
ATOM 2570 C CA . GLU A 1 313 ? 3.416 12.266 18.090 1.00 93.88 313 GLU A CA 1
ATOM 2571 C C . GLU A 1 313 ? 3.460 10.989 17.244 1.00 93.88 313 GLU A C 1
ATOM 2573 O O . GLU A 1 313 ? 4.540 10.570 16.825 1.00 93.88 313 GLU A O 1
ATOM 2578 N N . PHE A 1 314 ? 2.298 10.407 16.922 1.00 91.19 314 PHE A N 1
ATOM 2579 C CA . PHE A 1 314 ? 2.205 9.260 16.018 1.00 91.19 314 PHE A CA 1
ATOM 2580 C C . PHE A 1 314 ? 2.784 9.579 14.637 1.00 91.19 314 PHE A C 1
ATOM 2582 O O . PHE A 1 314 ? 3.657 8.849 14.159 1.00 91.19 314 PHE A O 1
ATOM 2589 N N . ASP A 1 315 ? 2.347 10.679 14.019 1.00 89.69 315 ASP A N 1
ATOM 2590 C CA . ASP A 1 315 ? 2.853 11.096 12.715 1.00 89.69 315 ASP A CA 1
ATOM 2591 C C . ASP A 1 315 ? 4.360 11.304 12.764 1.00 89.69 315 ASP A C 1
ATOM 2593 O O . ASP A 1 315 ? 5.088 10.738 11.946 1.00 89.69 315 ASP A O 1
ATOM 2597 N N . MET A 1 316 ? 4.842 12.075 13.745 1.00 90.50 316 MET A N 1
ATOM 2598 C CA . MET A 1 316 ? 6.263 12.385 13.876 1.00 90.50 316 MET A CA 1
ATOM 2599 C C . MET A 1 316 ? 7.118 11.144 14.071 1.00 90.50 316 MET A C 1
ATOM 2601 O O . MET A 1 316 ? 8.169 11.035 13.440 1.00 90.50 316 MET A O 1
ATOM 2605 N N . HIS A 1 317 ? 6.649 10.190 14.872 1.00 91.75 317 HIS A N 1
ATOM 2606 C CA . HIS A 1 317 ? 7.322 8.913 15.034 1.00 91.75 317 HIS A CA 1
ATOM 2607 C C . HIS A 1 317 ? 7.422 8.155 13.704 1.00 91.75 317 HIS A C 1
ATOM 2609 O O . HIS A 1 317 ? 8.518 7.766 13.313 1.00 91.75 317 HIS A O 1
ATOM 2615 N N . VAL A 1 318 ? 6.316 8.015 12.962 1.00 88.25 318 VAL A N 1
ATOM 2616 C CA . VAL A 1 318 ? 6.311 7.330 11.656 1.00 88.25 318 VAL A CA 1
ATOM 2617 C C . VAL A 1 318 ? 7.301 7.969 10.683 1.00 88.25 318 VAL A C 1
ATOM 2619 O O . VAL A 1 318 ? 7.979 7.263 9.948 1.00 88.25 318 VAL A O 1
ATOM 2622 N N . ILE A 1 319 ? 7.408 9.296 10.673 1.00 83.50 319 ILE A N 1
ATOM 2623 C CA . ILE A 1 319 ? 8.291 10.019 9.745 1.00 83.50 319 ILE A CA 1
ATOM 2624 C C . ILE A 1 319 ? 9.761 9.809 10.068 1.00 83.50 319 ILE A C 1
ATOM 2626 O O . ILE A 1 319 ? 10.577 9.757 9.156 1.00 83.50 319 ILE A O 1
ATOM 2630 N N . ILE A 1 320 ? 10.104 9.730 11.352 1.00 87.62 320 ILE A N 1
ATOM 2631 C CA . ILE A 1 320 ? 11.485 9.523 11.792 1.00 87.62 320 ILE A CA 1
ATOM 2632 C C . ILE A 1 320 ? 11.976 8.118 11.416 1.00 87.62 320 ILE A C 1
ATOM 2634 O O . ILE A 1 320 ? 13.160 7.948 11.136 1.00 87.62 320 ILE A O 1
ATOM 2638 N N . GLU A 1 321 ? 11.081 7.130 11.391 1.00 87.50 321 GLU A N 1
ATOM 2639 C CA . GLU A 1 321 ? 11.419 5.728 11.110 1.00 87.50 321 GLU A CA 1
ATOM 2640 C C . GLU A 1 321 ? 11.510 5.381 9.603 1.00 87.50 321 GLU A C 1
ATOM 2642 O O . GLU A 1 321 ? 12.065 4.337 9.244 1.00 87.50 321 GLU A O 1
ATOM 2647 N N . VAL A 1 322 ? 10.959 6.219 8.712 1.00 78.75 322 VAL A N 1
ATOM 2648 C CA . VAL A 1 322 ? 10.882 6.002 7.243 1.00 78.75 322 VAL A CA 1
ATOM 2649 C C . VAL A 1 322 ? 12.145 6.453 6.513 1.00 78.75 322 VAL A C 1
ATOM 2651 O O . VAL A 1 322 ? 12.648 5.651 5.692 1.00 78.75 322 VAL A O 1
#

Secondary structure (DSSP, 8-state):
-TTTTT---------------------------PPPPPP-----------PPP----------TTS--EEEE-HHHHHHHH-TTT-TT--HHHHHHHHHHHHH-TTTTT----THHHHHHHH--HHHHHHHHHHHHHHHHHHHHHHHHHHHHHHHGGGT-HHHHHHHHHHHHHHHHHHHHHHHHHHHTT----HHHHHHHSPEEEE-HHHHHHHHHHHHHHHHHHHHHHHHHHHH-GGG--SGGGGGHHHHHHHHHHHHHHHHHHHHT-GGGTSSHHHHHHHHHHHHHHHHHHHHHHHTTHHHHHHTT--HHHHHHHHHHH-

Foldseek 3Di:
DQQQPLQQDDDPPDPDDDDDDDDDDDDDDDDDDDDDDDDDDDDDDDDDDDDDDDDDPPDPPDDSNQAAAADEDLVVVLQLLFCVNQVLQPVVLLVVLLVVLVVPPCPPLLDDDPQLLVLLVPDDDPLNVLVLVVLVRQLSNLLSLLVHLQVSLVSNCVRHVSSSSSSVSLSVLSVSRSVSSQVSNVSNVDGDPSVVCVVPGDYDYDYPLSCLLSLLVVLLLLLLLLVVLLVLCVVVVVLCSGCPSVSSVVSNVSSVSSNSVSVSSCSSPCVCPPDPVNVVSNVVSLVSSLVSNLVVLVVSQVNQVSSVHRSVVSSVSSSVSD